Protein AF-A0A5F2HYI5-F1 (afdb_monomer)

Radius of gyration: 19.06 Å; Cα contacts (8 Å, |Δi|>4): 554; chains: 1; bounding box: 45×36×52 Å

Sequence (271 aa):
MADCLHRGFPERSHGYWIEALTRLSRRPAVADFPRYGFVLEKSGRIVGAVLTLYARHRSVDGDEIRCNLSSWSVDAEFRPYASRMIATVIMRKDVVYTNISPSPGTVKLNKAFGFRLFSGGQVAFFPVLNAMQRADRVLVARAELAEMAEFTDNERYILLEHAALGCLSLICVCDGLALPLVLKPRRILHGLIPCCQVVYCRSHADLARCAGALGRFLLRRGQLLCLVDAMAPVPGLSGRYFPKKGIKYFKGPKSPSPGDLTFTEMVLFGS

Mean predicted aligned error: 3.58 Å

Structure (mmCIF, N/CA/C/O backbone):
data_AF-A0A5F2HYI5-F1
#
_entry.id   AF-A0A5F2HYI5-F1
#
loop_
_atom_site.group_PDB
_atom_site.id
_atom_site.type_symbol
_atom_site.label_atom_id
_atom_site.label_alt_id
_atom_site.label_comp_id
_atom_site.label_asym_id
_atom_site.label_entity_id
_atom_site.label_seq_id
_atom_site.pdbx_PDB_ins_code
_atom_site.Cartn_x
_atom_site.Cartn_y
_atom_site.Cartn_z
_atom_site.occupancy
_atom_site.B_iso_or_equiv
_atom_site.auth_seq_id
_atom_site.auth_comp_id
_atom_site.auth_asym_id
_atom_site.auth_atom_id
_atom_site.pdbx_PDB_model_num
ATOM 1 N N . MET A 1 1 ? -21.071 -4.016 12.208 1.00 93.62 1 MET A N 1
ATOM 2 C CA . MET A 1 1 ? -19.815 -3.282 11.899 1.00 93.62 1 MET A CA 1
ATOM 3 C C . MET A 1 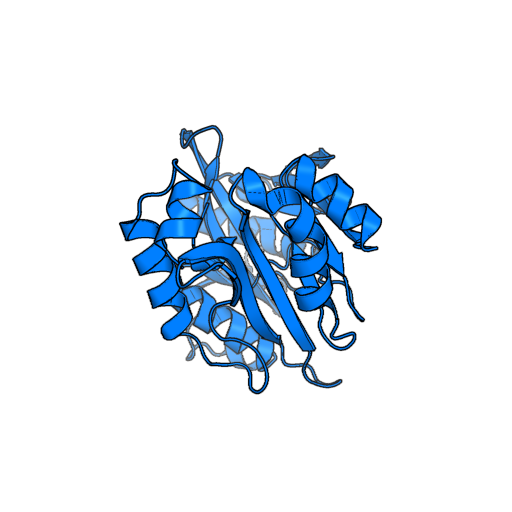1 ? -20.020 -2.313 10.740 1.00 93.62 1 MET A C 1
ATOM 5 O O . MET A 1 1 ? -19.726 -1.139 10.927 1.00 93.62 1 MET A O 1
ATOM 9 N N . ALA A 1 2 ? -20.560 -2.767 9.600 1.00 96.00 2 ALA A N 1
ATOM 10 C CA . ALA A 1 2 ? -20.848 -1.919 8.437 1.00 96.00 2 ALA A CA 1
ATOM 11 C C . ALA A 1 2 ? -21.641 -0.644 8.782 1.00 96.00 2 ALA A C 1
ATOM 13 O O . ALA A 1 2 ? -21.231 0.437 8.377 1.00 96.00 2 ALA A O 1
ATOM 14 N N . ASP A 1 3 ? -22.678 -0.736 9.623 1.00 95.94 3 ASP A N 1
ATOM 15 C CA . ASP A 1 3 ? -23.452 0.444 10.049 1.00 95.94 3 ASP A CA 1
ATOM 16 C C . ASP A 1 3 ? -22.610 1.505 10.764 1.00 95.94 3 ASP A C 1
ATOM 18 O O . ASP A 1 3 ? -22.781 2.699 10.538 1.00 95.94 3 ASP A O 1
ATOM 22 N N . CYS A 1 4 ? -21.689 1.087 11.637 1.00 96.75 4 CYS A N 1
ATOM 23 C CA . CYS A 1 4 ? -20.814 2.011 12.362 1.00 96.75 4 CYS A CA 1
ATOM 24 C C . CYS A 1 4 ? -19.818 2.691 11.415 1.00 96.75 4 CYS A C 1
ATOM 26 O O . CYS A 1 4 ? -19.604 3.899 11.506 1.00 96.75 4 CYS A O 1
ATOM 28 N N . LEU A 1 5 ? -19.266 1.937 10.463 1.00 96.75 5 LEU A N 1
ATOM 29 C CA . LEU A 1 5 ? -18.385 2.488 9.435 1.00 96.75 5 LEU A CA 1
ATOM 30 C C . LEU A 1 5 ? -19.138 3.453 8.513 1.00 96.75 5 LEU A C 1
ATOM 32 O O . LEU A 1 5 ? -18.632 4.534 8.242 1.00 96.75 5 LEU A O 1
ATOM 36 N N . HIS A 1 6 ? -20.368 3.129 8.112 1.00 96.88 6 HIS A N 1
ATOM 37 C CA . HIS A 1 6 ? -21.200 4.017 7.301 1.00 96.88 6 HIS A CA 1
ATOM 38 C C . HIS A 1 6 ? -21.503 5.343 8.012 1.00 96.88 6 HIS A C 1
ATOM 40 O O . HIS A 1 6 ? -21.358 6.401 7.407 1.00 96.88 6 HIS A O 1
ATOM 46 N N . ARG A 1 7 ? -21.829 5.315 9.315 1.00 95.81 7 ARG A N 1
ATOM 47 C CA . ARG A 1 7 ? -21.982 6.548 10.115 1.00 95.81 7 ARG A CA 1
ATOM 48 C C . ARG A 1 7 ? -20.691 7.369 10.191 1.00 95.81 7 ARG A C 1
ATOM 50 O O . ARG A 1 7 ? -20.745 8.593 10.214 1.00 95.81 7 ARG A O 1
ATOM 57 N N . GLY A 1 8 ? -19.544 6.694 10.267 1.00 94.19 8 GLY A N 1
ATOM 58 C CA . GLY A 1 8 ? -18.223 7.319 10.353 1.00 94.19 8 GLY A CA 1
ATOM 59 C C . GLY A 1 8 ? -17.699 7.931 9.061 1.00 94.19 8 GLY A C 1
ATOM 60 O O . GLY A 1 8 ? -16.926 8.884 9.104 1.00 94.19 8 GLY A O 1
ATOM 61 N N . PHE A 1 9 ? -18.112 7.359 7.936 1.00 94.00 9 PHE A N 1
ATOM 62 C CA . PHE A 1 9 ? -17.653 7.676 6.589 1.00 94.00 9 PHE A CA 1
ATOM 63 C C . PHE A 1 9 ? -18.883 7.806 5.679 1.00 94.00 9 PHE A C 1
ATOM 65 O O . PHE A 1 9 ? -19.150 6.908 4.870 1.00 94.00 9 PHE A O 1
ATOM 72 N N . PRO A 1 10 ? -19.687 8.873 5.846 1.00 93.12 10 PRO A N 1
ATOM 73 C CA . PRO A 1 10 ? -20.970 9.026 5.160 1.00 93.12 10 PRO A CA 1
ATOM 74 C C . PRO A 1 10 ? -20.836 9.115 3.633 1.00 93.12 10 PRO A C 1
ATOM 76 O O . PRO A 1 10 ? -21.787 8.825 2.913 1.00 93.12 10 PRO A O 1
ATOM 79 N N . GLU A 1 11 ? -19.654 9.461 3.119 1.00 92.50 11 GLU A N 1
ATOM 80 C CA . GLU A 1 11 ? -19.331 9.442 1.692 1.00 92.50 11 GLU A CA 1
ATOM 81 C C . GLU A 1 11 ? -19.255 8.024 1.097 1.00 92.50 11 GLU A C 1
ATOM 83 O O . GLU A 1 11 ? -19.253 7.856 -0.123 1.00 92.50 11 GLU A O 1
ATOM 88 N N . ARG A 1 12 ? -19.188 6.990 1.944 1.00 93.75 12 ARG A N 1
ATOM 89 C CA . ARG A 1 12 ? -19.200 5.580 1.549 1.00 93.75 12 ARG A CA 1
ATOM 90 C C . ARG A 1 12 ? -20.533 4.958 1.934 1.00 93.75 12 ARG A C 1
ATOM 92 O O . ARG A 1 12 ? -20.918 4.964 3.102 1.00 93.75 12 ARG A O 1
ATOM 99 N N . SER A 1 13 ? -21.226 4.377 0.960 1.00 95.31 13 SER A N 1
ATOM 100 C CA . SER A 1 13 ? -22.521 3.735 1.196 1.00 95.31 13 SER A CA 1
ATOM 101 C C . SER A 1 13 ? -22.407 2.523 2.126 1.00 95.31 13 SER A C 1
ATOM 103 O O . SER A 1 13 ? -21.357 1.889 2.238 1.00 95.31 13 SER A O 1
ATOM 105 N N . HIS A 1 14 ? -23.515 2.133 2.755 1.00 96.00 14 HIS A N 1
ATOM 106 C CA . HIS A 1 14 ? -23.573 0.877 3.506 1.00 96.00 14 HIS A CA 1
ATOM 107 C C . HIS A 1 14 ? -23.158 -0.333 2.639 1.00 96.00 14 HIS A C 1
ATOM 109 O O . HIS A 1 14 ? -22.365 -1.168 3.072 1.00 96.00 14 HIS A O 1
ATOM 115 N N . GLY A 1 15 ? -23.615 -0.387 1.380 1.00 97.06 15 GLY A N 1
ATOM 116 C CA . GLY A 1 15 ? -23.246 -1.444 0.430 1.00 97.06 15 GLY A CA 1
ATOM 117 C C . GLY A 1 15 ? -21.741 -1.518 0.145 1.00 97.06 15 GLY A C 1
ATOM 118 O O . GLY A 1 15 ? -21.192 -2.613 0.052 1.00 97.06 15 GLY A O 1
ATOM 119 N N . TYR A 1 16 ? -21.050 -0.373 0.099 1.00 96.06 16 TYR A N 1
ATOM 120 C CA . TYR A 1 16 ? -19.589 -0.339 -0.007 1.00 96.06 16 TYR A CA 1
ATOM 121 C C . TYR A 1 16 ? -18.915 -1.055 1.172 1.00 96.06 16 TYR A C 1
ATOM 123 O O . TYR A 1 16 ? -17.981 -1.827 0.968 1.00 96.06 16 TYR A O 1
ATOM 131 N N . TRP A 1 17 ? -19.402 -0.852 2.400 1.00 96.56 17 TRP A N 1
ATOM 132 C CA . TRP A 1 17 ? -18.840 -1.504 3.587 1.00 96.56 17 TRP A CA 1
ATOM 133 C C . TRP A 1 17 ? -19.121 -3.006 3.632 1.00 96.56 17 TRP A C 1
ATOM 135 O O . TRP A 1 17 ? -18.251 -3.772 4.044 1.00 96.56 17 TRP A O 1
ATOM 145 N N . ILE A 1 18 ? -20.296 -3.441 3.174 1.00 97.12 18 ILE A N 1
ATOM 146 C CA . ILE A 1 18 ? -20.607 -4.870 3.023 1.00 97.12 18 ILE A CA 1
ATOM 147 C C . ILE A 1 18 ? -19.668 -5.526 2.006 1.00 97.12 18 ILE A C 1
ATOM 149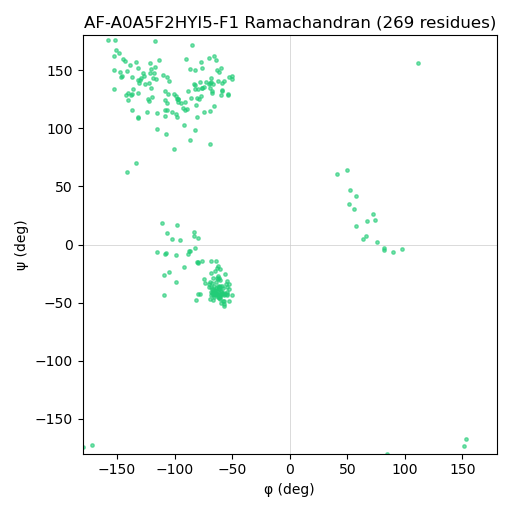 O O . ILE A 1 18 ? -19.102 -6.583 2.289 1.00 97.12 18 ILE A O 1
ATOM 153 N N . GLU A 1 19 ? -19.436 -4.886 0.861 1.00 95.19 19 GLU A N 1
ATOM 154 C CA . GLU A 1 19 ? -18.489 -5.374 -0.145 1.00 95.19 19 GLU A CA 1
ATOM 155 C C . GLU A 1 19 ? -17.051 -5.398 0.398 1.00 95.19 19 GLU A C 1
ATOM 157 O O . GLU A 1 19 ? -16.342 -6.391 0.236 1.00 95.19 19 GLU A O 1
ATOM 162 N N . ALA A 1 20 ? -16.625 -4.357 1.121 1.00 94.81 20 ALA A N 1
ATOM 163 C CA . ALA A 1 20 ? -15.311 -4.310 1.761 1.00 94.81 20 ALA A CA 1
ATOM 164 C C . ALA A 1 20 ? -15.109 -5.482 2.739 1.00 94.81 20 ALA A C 1
ATOM 166 O O . ALA A 1 20 ? -14.109 -6.195 2.651 1.00 94.81 20 ALA A O 1
ATOM 167 N N . LEU A 1 21 ? -16.078 -5.739 3.625 1.00 95.88 21 LEU A N 1
ATOM 168 C CA . LEU A 1 21 ? -16.040 -6.872 4.556 1.00 95.88 21 LEU A CA 1
ATOM 169 C C . LEU A 1 21 ? -16.082 -8.222 3.821 1.00 95.88 21 LEU A C 1
ATOM 171 O O . LEU A 1 21 ? -15.372 -9.150 4.204 1.00 95.88 21 LEU A O 1
ATOM 175 N N . THR A 1 22 ? -16.843 -8.323 2.731 1.00 94.88 22 THR A N 1
ATOM 176 C CA . THR A 1 22 ? -16.900 -9.527 1.885 1.00 94.88 22 THR A CA 1
ATOM 177 C C . THR A 1 22 ? -15.557 -9.805 1.210 1.00 94.88 22 THR A C 1
ATOM 179 O O . THR A 1 22 ? -15.109 -10.948 1.151 1.00 94.88 22 THR A O 1
ATOM 182 N N . ARG A 1 23 ? -14.841 -8.774 0.753 1.00 92.44 23 ARG A N 1
ATOM 183 C CA . ARG A 1 23 ? -13.472 -8.941 0.240 1.00 92.44 23 ARG A CA 1
ATOM 184 C C . ARG A 1 23 ? -12.524 -9.445 1.321 1.00 92.44 23 ARG A C 1
ATOM 186 O O . ARG A 1 23 ? -11.709 -10.317 1.041 1.00 92.44 23 ARG A O 1
ATOM 193 N N . LEU A 1 24 ? -12.645 -8.954 2.556 1.00 93.38 24 LEU A N 1
ATOM 194 C CA . LEU A 1 24 ? -11.838 -9.454 3.677 1.00 93.38 24 LEU A CA 1
ATOM 195 C C . LEU A 1 24 ? -12.147 -10.906 4.039 1.00 93.38 24 LEU A C 1
ATOM 197 O O . LEU A 1 24 ? -11.234 -11.652 4.398 1.00 93.38 24 LEU A O 1
ATOM 201 N N . SER A 1 25 ? -13.405 -11.336 3.933 1.00 94.00 25 SER A N 1
ATOM 202 C CA . SER A 1 25 ? -13.778 -12.719 4.246 1.00 94.00 25 SER A CA 1
ATOM 203 C C . SER A 1 25 ? -13.170 -13.730 3.271 1.00 94.00 25 SER A C 1
ATOM 205 O O . SER A 1 25 ? -12.859 -14.849 3.672 1.00 94.00 25 SER A O 1
ATOM 207 N N . ARG A 1 26 ? -12.918 -13.314 2.025 1.00 92.25 26 ARG A N 1
ATOM 208 C CA . ARG A 1 26 ? -12.297 -14.139 0.977 1.00 92.25 26 ARG A CA 1
ATOM 209 C C . ARG A 1 26 ? -10.775 -14.236 1.078 1.00 92.25 26 ARG A C 1
ATOM 211 O O . ARG A 1 26 ? -10.186 -15.100 0.439 1.00 92.25 26 ARG A O 1
ATOM 218 N N . ARG A 1 27 ? -10.125 -13.372 1.861 1.00 91.06 27 ARG A N 1
ATOM 219 C CA . ARG A 1 27 ? -8.666 -13.410 2.031 1.00 91.06 27 ARG A CA 1
ATOM 220 C C . ARG A 1 27 ? -8.241 -14.552 2.963 1.00 91.06 27 ARG A C 1
ATOM 222 O O . ARG A 1 27 ? -8.990 -14.889 3.892 1.00 91.06 27 ARG A O 1
ATOM 229 N N . PRO A 1 28 ? -7.022 -15.097 2.785 1.00 90.00 28 PRO A N 1
ATOM 230 C CA . PRO A 1 28 ? -6.434 -16.016 3.750 1.00 90.00 28 PRO A CA 1
ATOM 231 C C . PRO A 1 28 ? -6.421 -15.394 5.149 1.00 90.00 28 PRO A C 1
ATOM 233 O O . PRO A 1 28 ? -5.967 -14.262 5.327 1.00 90.00 28 PRO A O 1
ATOM 236 N N . ALA A 1 29 ? -6.930 -16.124 6.144 1.00 92.19 29 ALA A N 1
ATOM 237 C CA . ALA A 1 29 ? -6.788 -15.698 7.531 1.00 92.19 29 ALA A CA 1
ATOM 238 C C . ALA A 1 29 ? -5.321 -15.795 7.951 1.00 92.19 29 ALA A C 1
ATOM 240 O O . ALA A 1 29 ? -4.631 -16.769 7.641 1.00 92.19 29 ALA A O 1
ATOM 241 N N . VAL A 1 30 ? -4.863 -14.806 8.711 1.00 94.75 30 VAL A N 1
ATOM 242 C CA . VAL A 1 30 ? -3.621 -14.927 9.468 1.00 94.75 30 VAL A CA 1
ATOM 243 C C . VAL A 1 30 ? -4.006 -15.473 10.838 1.00 94.75 30 VAL A C 1
ATOM 245 O O . VAL A 1 30 ? -4.772 -14.830 11.552 1.00 94.75 30 VAL A O 1
ATOM 248 N N . ALA A 1 31 ? -3.539 -16.683 11.160 1.00 90.69 31 ALA A N 1
ATOM 249 C CA . ALA A 1 31 ? -3.812 -17.331 12.444 1.00 90.69 31 ALA A CA 1
ATOM 250 C C . ALA A 1 31 ? -3.509 -16.387 13.621 1.00 90.69 31 ALA A C 1
ATOM 252 O O . ALA A 1 31 ? -2.591 -15.574 13.535 1.00 90.69 31 ALA A O 1
ATOM 253 N N . ASP A 1 32 ? -4.307 -16.492 14.685 1.00 91.62 32 ASP A N 1
ATOM 254 C CA . ASP A 1 32 ? -4.220 -15.682 15.911 1.00 91.62 32 ASP A CA 1
ATOM 255 C C . ASP A 1 32 ? -4.539 -14.184 15.760 1.00 91.62 32 ASP A C 1
ATOM 257 O O . ASP A 1 32 ? -4.405 -13.424 16.722 1.00 91.62 32 ASP A O 1
ATOM 261 N N . PHE A 1 33 ? -5.004 -13.747 14.584 1.00 95.19 33 PHE A N 1
ATOM 262 C CA . PHE A 1 33 ? -5.410 -12.364 14.337 1.00 95.19 33 PHE A CA 1
ATOM 263 C C . PHE A 1 33 ? -6.871 -12.249 13.888 1.00 95.19 33 PHE A C 1
ATOM 265 O O . PHE A 1 33 ? -7.396 -13.130 13.199 1.00 95.19 33 PHE A O 1
ATOM 272 N N . PRO A 1 34 ? -7.559 -11.148 14.250 1.00 94.56 34 PRO A N 1
ATOM 273 C CA . PRO A 1 34 ? -8.940 -10.943 13.850 1.00 94.56 34 PRO A CA 1
ATOM 274 C C . PRO A 1 34 ? -9.046 -10.749 12.339 1.00 94.56 34 PRO A C 1
ATOM 276 O O . PRO A 1 34 ? -8.280 -10.014 11.718 1.00 94.56 34 PRO A O 1
ATOM 279 N N . ARG A 1 35 ? -10.065 -11.378 11.752 1.00 94.06 35 ARG A N 1
ATOM 280 C CA . ARG A 1 35 ? -10.314 -11.332 10.306 1.00 94.06 35 ARG A CA 1
ATOM 281 C C . ARG A 1 35 ? -10.735 -9.950 9.803 1.00 94.06 35 ARG A C 1
ATOM 283 O O . ARG A 1 35 ? -10.361 -9.567 8.700 1.00 94.06 35 ARG A O 1
ATOM 290 N N . TYR A 1 36 ? -11.552 -9.239 10.577 1.00 95.62 36 TYR A N 1
ATOM 291 C CA . TYR A 1 36 ? -12.154 -7.974 10.142 1.00 95.62 36 TYR A CA 1
ATOM 292 C C . TYR A 1 36 ? -11.567 -6.764 10.858 1.00 95.62 36 TYR A C 1
ATOM 294 O O . TYR A 1 36 ? -11.324 -5.737 10.229 1.00 95.62 36 TYR A O 1
ATOM 302 N N . GLY A 1 37 ? -11.373 -6.859 12.171 1.00 95.94 37 GLY A N 1
ATOM 303 C CA . GLY A 1 37 ? -11.117 -5.683 12.983 1.00 95.94 37 GLY A CA 1
ATOM 304 C C . GLY A 1 37 ? -11.551 -5.834 14.425 1.00 95.94 37 GLY A C 1
ATOM 305 O O . GLY A 1 37 ? -11.914 -6.919 14.881 1.00 95.94 37 GLY A O 1
ATOM 306 N N . PHE A 1 38 ? -11.562 -4.696 15.108 1.00 96.94 38 PHE A N 1
ATOM 307 C CA . PHE A 1 38 ? -12.024 -4.554 16.482 1.00 96.94 38 PHE A CA 1
ATOM 308 C C . PHE A 1 38 ? -13.237 -3.628 16.521 1.00 96.94 38 PHE A C 1
ATOM 310 O O . PHE A 1 38 ? -13.394 -2.743 15.673 1.00 96.94 38 PHE A O 1
ATOM 317 N N . VAL A 1 39 ? -14.088 -3.817 17.527 1.00 97.38 39 VAL A N 1
ATOM 318 C CA . VAL A 1 39 ? -15.270 -2.984 17.762 1.00 97.38 39 VAL A CA 1
ATOM 319 C C . VAL A 1 39 ? -15.293 -2.466 19.193 1.00 97.38 39 VAL A C 1
ATOM 321 O O . VAL A 1 39 ? -14.836 -3.139 20.114 1.00 97.38 39 VAL A O 1
ATOM 324 N N . LEU A 1 40 ? -15.846 -1.269 19.364 1.00 97.12 40 LEU A N 1
ATOM 325 C CA . LEU A 1 40 ? -16.364 -0.785 20.637 1.00 97.12 40 LEU A CA 1
ATOM 326 C C . LEU A 1 40 ? -17.870 -1.027 20.635 1.00 97.12 40 LEU A C 1
ATOM 328 O O . LEU A 1 40 ? -18.572 -0.590 19.718 1.00 97.12 40 LEU A O 1
ATOM 332 N N . GLU A 1 41 ? -18.352 -1.727 21.653 1.00 96.81 41 GLU A N 1
ATOM 333 C CA . GLU A 1 41 ? -19.748 -2.124 21.794 1.00 96.81 41 GLU A CA 1
ATOM 334 C C . GLU A 1 41 ? -20.314 -1.576 23.108 1.00 96.81 41 GLU A C 1
ATOM 336 O O . GLU A 1 41 ? -19.628 -1.534 24.132 1.00 96.81 41 GLU A O 1
ATOM 341 N N . LYS A 1 42 ? -21.552 -1.084 23.041 1.00 96.69 42 LYS A N 1
ATOM 342 C CA . LYS A 1 42 ? -22.317 -0.600 24.185 1.00 96.69 42 LYS A CA 1
ATOM 343 C C . LYS A 1 42 ? -23.753 -1.105 24.073 1.00 96.69 42 LYS A C 1
ATOM 345 O O . LYS A 1 42 ? -24.482 -0.693 23.172 1.00 96.69 42 LYS A O 1
ATOM 350 N N . SER A 1 43 ? -24.163 -1.944 25.023 1.00 94.94 43 SER A N 1
ATOM 351 C CA . SER A 1 43 ? -25.533 -2.462 25.152 1.00 94.94 43 SER A CA 1
ATOM 352 C C . SER A 1 43 ? -26.077 -3.104 23.863 1.00 94.94 43 SER A C 1
ATOM 354 O O . SER A 1 43 ? -27.180 -2.799 23.420 1.00 94.94 43 SER A O 1
ATOM 356 N N . GLY A 1 44 ? -25.281 -3.959 23.222 1.00 94.62 44 GLY A N 1
ATOM 357 C CA . GLY A 1 44 ? -25.597 -4.652 21.971 1.00 94.62 44 GLY A CA 1
ATOM 358 C C . GLY A 1 44 ? -25.362 -3.827 20.702 1.00 94.62 44 GLY A C 1
ATOM 359 O O . GLY A 1 44 ? -25.486 -4.354 19.596 1.00 94.62 44 GLY A O 1
ATOM 360 N N . ARG A 1 45 ? -24.996 -2.543 20.815 1.00 95.81 45 ARG A N 1
ATOM 361 C CA . ARG A 1 45 ? -24.762 -1.653 19.671 1.00 95.81 45 ARG A CA 1
ATOM 362 C C . ARG A 1 45 ? -23.273 -1.403 19.455 1.00 95.81 45 ARG A C 1
ATOM 364 O O . ARG A 1 45 ? -22.565 -0.953 20.350 1.00 95.81 45 ARG A O 1
ATOM 371 N N . ILE A 1 46 ? -22.809 -1.592 18.220 1.00 97.81 46 ILE A N 1
ATOM 372 C CA . ILE A 1 46 ? -21.455 -1.189 17.812 1.00 97.81 46 ILE A CA 1
ATOM 373 C C . ILE A 1 46 ? -21.413 0.338 17.662 1.00 97.81 46 ILE A C 1
ATOM 375 O O . ILE A 1 46 ? -22.056 0.902 16.768 1.00 97.81 46 ILE A O 1
ATOM 379 N N . VAL A 1 47 ? -20.634 0.984 18.531 1.00 97.81 47 VAL A N 1
ATOM 380 C CA . VAL A 1 47 ? -20.433 2.442 18.613 1.00 97.81 47 VAL A CA 1
ATOM 381 C C . VAL A 1 47 ? -19.045 2.880 18.143 1.00 97.81 47 VAL A C 1
ATOM 383 O O . VAL A 1 47 ? -18.790 4.067 17.975 1.00 97.81 47 VAL A O 1
ATOM 386 N N . GLY A 1 48 ? -18.141 1.936 17.892 1.00 97.88 48 GLY A N 1
ATOM 387 C CA . GLY A 1 48 ? -16.866 2.197 17.235 1.00 97.88 48 GLY A CA 1
ATOM 388 C C . GLY A 1 48 ? -16.360 0.972 16.489 1.00 97.88 48 GLY A C 1
ATOM 389 O O . GLY A 1 48 ? -16.639 -0.162 16.875 1.00 97.88 48 GLY A O 1
ATOM 390 N N . ALA A 1 49 ? -15.615 1.192 15.415 1.00 97.88 49 ALA A N 1
ATOM 391 C CA . ALA A 1 49 ? -15.029 0.150 14.590 1.00 97.88 49 ALA A CA 1
ATOM 392 C C . ALA A 1 49 ? -13.672 0.602 14.040 1.00 97.88 49 ALA A C 1
ATOM 394 O O . ALA A 1 49 ? -13.470 1.770 13.709 1.00 97.88 49 ALA A O 1
ATOM 395 N N . VAL A 1 50 ? -12.748 -0.345 13.924 1.00 97.12 50 VAL A N 1
ATOM 396 C CA . VAL A 1 50 ? -11.496 -0.198 13.179 1.00 97.12 50 VAL A CA 1
ATOM 397 C C . VAL A 1 50 ? -11.276 -1.481 12.407 1.00 97.12 50 VAL A C 1
ATOM 399 O O . VAL A 1 50 ? -11.351 -2.568 12.983 1.00 97.12 50 VAL A O 1
ATOM 402 N N . LEU A 1 51 ? -11.033 -1.357 11.107 1.00 97.81 51 LEU A N 1
ATOM 403 C CA . LEU A 1 51 ? -10.676 -2.493 10.275 1.00 97.81 51 LEU A CA 1
ATOM 404 C C . LEU A 1 51 ? -9.178 -2.770 10.410 1.00 97.81 51 LEU A C 1
ATOM 406 O O . LEU A 1 51 ? -8.356 -1.854 10.429 1.00 97.81 51 LEU A O 1
ATOM 410 N N . THR A 1 52 ? -8.819 -4.046 10.500 1.00 97.44 52 THR A N 1
ATOM 411 C CA . THR A 1 52 ? -7.424 -4.485 10.612 1.00 97.44 52 THR A CA 1
ATOM 412 C C . THR A 1 52 ? -7.111 -5.455 9.492 1.00 97.44 52 THR A C 1
ATOM 414 O O . THR A 1 52 ? -7.665 -6.552 9.426 1.00 97.44 52 THR A O 1
ATOM 417 N N . LEU A 1 53 ? -6.223 -5.040 8.598 1.00 97.69 53 LEU A N 1
ATOM 418 C CA . LEU A 1 53 ? -5.892 -5.765 7.383 1.00 97.69 53 LEU A CA 1
ATOM 419 C C . LEU A 1 53 ? -4.587 -6.525 7.586 1.00 97.69 53 LEU A C 1
ATOM 421 O O . LEU A 1 53 ? -3.519 -6.046 7.206 1.00 97.69 53 LEU A O 1
ATOM 425 N N . TYR A 1 54 ? -4.684 -7.697 8.210 1.00 97.56 54 TYR A N 1
ATOM 426 C CA . TYR A 1 54 ? -3.528 -8.561 8.420 1.00 97.56 54 TYR A CA 1
ATOM 427 C C . TYR A 1 54 ? -3.081 -9.224 7.111 1.00 97.56 54 TYR A C 1
ATOM 429 O O . TYR A 1 54 ? -3.890 -9.645 6.277 1.00 97.56 54 TYR A O 1
ATOM 437 N N . ALA A 1 55 ? -1.770 -9.302 6.922 1.00 96.44 55 ALA A N 1
ATOM 438 C CA . ALA A 1 55 ? -1.128 -10.000 5.824 1.00 96.44 55 ALA A CA 1
ATOM 439 C C . ALA A 1 55 ? 0.197 -10.596 6.299 1.00 96.44 55 ALA A C 1
ATOM 441 O O . ALA A 1 55 ? 0.913 -9.998 7.103 1.00 96.44 55 ALA A O 1
ATOM 442 N N . ARG A 1 56 ? 0.516 -11.777 5.777 1.00 95.44 56 ARG A N 1
ATOM 443 C CA . ARG A 1 56 ? 1.794 -12.445 5.999 1.00 95.44 56 ARG A CA 1
ATOM 444 C C . ARG A 1 56 ? 2.710 -12.161 4.818 1.00 95.44 56 ARG A C 1
ATOM 446 O O . ARG A 1 56 ? 2.334 -12.431 3.680 1.00 95.44 56 ARG A O 1
ATOM 453 N N . HIS A 1 57 ? 3.890 -11.640 5.113 1.00 94.06 57 HIS A N 1
ATOM 454 C CA . HIS A 1 57 ? 4.976 -11.442 4.169 1.00 94.06 57 HIS A CA 1
ATOM 455 C C . HIS A 1 57 ? 6.048 -12.479 4.457 1.00 94.06 57 HIS A C 1
ATOM 457 O O . HIS A 1 57 ? 6.631 -12.479 5.539 1.00 94.06 57 HIS A O 1
ATOM 463 N N . ARG A 1 58 ? 6.295 -13.371 3.502 1.00 91.00 58 ARG A N 1
ATOM 464 C CA . ARG A 1 58 ? 7.312 -14.411 3.662 1.00 91.00 58 ARG A CA 1
ATOM 465 C C . ARG A 1 58 ? 8.700 -13.820 3.431 1.00 91.00 58 ARG A C 1
ATOM 467 O O . ARG A 1 58 ? 8.887 -13.002 2.530 1.00 91.00 58 ARG A O 1
ATOM 474 N N . SER A 1 59 ? 9.668 -14.234 4.233 1.00 84.56 59 SER A N 1
ATOM 475 C CA . SER A 1 59 ? 11.077 -13.870 4.075 1.00 84.56 59 SER A CA 1
ATOM 476 C C . SER A 1 59 ? 11.957 -15.047 4.479 1.00 84.56 59 SER A C 1
ATOM 478 O O . SER A 1 59 ? 11.520 -15.920 5.225 1.00 84.56 59 SER A O 1
ATOM 480 N N . VAL A 1 60 ? 13.207 -15.047 4.013 1.00 79.94 60 VAL A N 1
ATOM 481 C CA . VAL A 1 60 ? 14.212 -16.049 4.403 1.00 79.94 60 VAL A CA 1
ATOM 482 C C . VAL A 1 60 ? 14.503 -15.974 5.909 1.00 79.94 60 VAL A C 1
ATOM 484 O O . VAL A 1 60 ? 14.639 -17.003 6.558 1.00 79.94 60 VAL A O 1
ATOM 487 N N . ASP A 1 61 ? 14.493 -14.765 6.480 1.00 79.50 61 ASP A N 1
ATOM 488 C CA . ASP A 1 61 ? 14.735 -14.512 7.912 1.00 79.50 61 ASP A CA 1
ATOM 489 C C . ASP A 1 61 ? 13.511 -14.777 8.816 1.00 79.50 61 ASP A C 1
ATOM 491 O O . ASP A 1 61 ? 13.533 -14.464 10.007 1.00 79.50 61 ASP A O 1
ATOM 495 N N . GLY A 1 62 ? 12.425 -15.312 8.251 1.00 84.50 62 GLY A N 1
ATOM 496 C CA . GLY A 1 62 ? 11.159 -15.556 8.938 1.00 84.50 62 GLY A CA 1
ATOM 497 C C . GLY A 1 62 ? 10.017 -14.665 8.454 1.00 84.50 62 GLY A C 1
ATOM 498 O O . GLY A 1 62 ? 10.211 -13.581 7.901 1.00 84.50 62 GLY A O 1
ATOM 499 N N . ASP A 1 63 ? 8.795 -15.149 8.660 1.00 90.62 63 ASP A N 1
ATOM 500 C CA . ASP A 1 63 ? 7.585 -14.450 8.240 1.00 90.62 63 ASP A CA 1
ATOM 501 C C . ASP A 1 63 ? 7.373 -13.155 9.030 1.00 90.62 63 ASP A C 1
ATOM 503 O O . ASP A 1 63 ? 7.372 -13.131 10.261 1.00 90.62 63 ASP A O 1
ATOM 507 N N . GLU A 1 64 ? 7.095 -12.076 8.309 1.00 93.94 64 GLU A N 1
ATOM 508 C CA . GLU A 1 64 ? 6.678 -10.803 8.877 1.00 93.94 64 GLU A CA 1
ATOM 509 C C . GLU A 1 64 ? 5.156 -10.670 8.780 1.00 93.94 64 GLU A C 1
ATOM 511 O O . GLU A 1 64 ? 4.564 -10.798 7.704 1.00 93.94 64 GLU A O 1
ATOM 516 N N . ILE A 1 65 ? 4.503 -10.362 9.900 1.00 96.50 65 ILE A N 1
ATOM 517 C CA . ILE A 1 65 ? 3.083 -10.014 9.898 1.00 96.50 65 ILE A CA 1
ATOM 518 C C . ILE A 1 65 ? 2.936 -8.499 9.817 1.00 96.50 65 ILE A C 1
ATOM 520 O O . ILE A 1 65 ? 3.389 -7.759 10.695 1.00 96.50 65 ILE A O 1
ATOM 524 N N . ARG A 1 66 ? 2.241 -8.037 8.776 1.00 97.25 66 ARG A N 1
ATOM 525 C CA . ARG A 1 66 ? 1.834 -6.640 8.624 1.00 97.25 66 ARG A CA 1
ATOM 526 C C . ARG A 1 66 ? 0.346 -6.483 8.881 1.00 97.25 66 ARG A C 1
ATOM 528 O O . ARG A 1 66 ? -0.446 -7.341 8.506 1.00 97.25 66 ARG A O 1
ATOM 535 N N . CYS A 1 67 ? -0.033 -5.365 9.486 1.00 97.94 67 CYS A N 1
ATOM 536 C CA . CYS A 1 67 ? -1.420 -4.993 9.724 1.00 97.94 67 CYS A CA 1
ATOM 537 C C . CYS A 1 67 ? -1.662 -3.553 9.289 1.00 97.94 67 CYS A C 1
ATOM 539 O O . CYS A 1 67 ? -1.256 -2.612 9.973 1.00 97.94 67 CYS A O 1
ATOM 541 N N . ASN A 1 68 ? -2.391 -3.357 8.196 1.00 98.19 68 ASN A N 1
ATOM 542 C CA . ASN A 1 68 ? -2.854 -2.019 7.861 1.00 98.19 68 ASN A CA 1
ATOM 543 C C . ASN A 1 68 ? -4.117 -1.668 8.668 1.00 98.19 68 ASN A C 1
ATOM 545 O O . ASN A 1 68 ? -5.126 -2.371 8.624 1.00 98.19 68 ASN A O 1
ATOM 549 N N . LEU A 1 69 ? -4.007 -0.601 9.459 1.00 97.56 69 LEU A N 1
ATOM 550 C CA . LEU A 1 69 ? -5.069 -0.020 10.270 1.00 97.56 69 LEU A CA 1
ATOM 551 C C . LEU A 1 69 ? -5.945 0.852 9.378 1.00 97.56 69 LEU A C 1
ATOM 553 O O . LEU A 1 69 ? -5.516 1.927 8.954 1.00 97.56 69 LEU A O 1
ATOM 557 N N . SER A 1 70 ? -7.161 0.381 9.131 1.00 95.94 70 SER A N 1
ATOM 558 C CA . SER A 1 70 ? -8.073 0.959 8.157 1.00 95.94 70 SER A CA 1
ATOM 559 C C . SER A 1 70 ? -9.391 1.397 8.777 1.00 95.94 70 SER A C 1
ATOM 561 O O . SER A 1 70 ? -9.811 0.880 9.811 1.00 95.94 70 SER A O 1
ATOM 563 N N . SER A 1 71 ? -10.053 2.348 8.115 1.00 94.25 71 SER A N 1
ATOM 564 C CA . SER A 1 71 ? -11.447 2.745 8.366 1.00 94.25 71 SER A CA 1
ATOM 565 C C . SER A 1 71 ? -11.808 2.818 9.852 1.00 94.25 71 SER A C 1
ATOM 567 O O . SER A 1 71 ? -12.667 2.092 10.346 1.00 94.25 71 SER A O 1
ATOM 569 N N . TRP A 1 72 ? -11.108 3.681 10.585 1.00 95.00 72 TRP A N 1
ATOM 570 C CA . TRP A 1 72 ? -11.330 3.863 12.013 1.00 95.00 72 TRP A CA 1
ATOM 571 C C . TRP A 1 72 ? -12.381 4.941 12.277 1.00 95.00 72 TRP A C 1
ATOM 573 O O . TRP A 1 72 ? -12.152 6.113 11.977 1.00 95.00 72 TRP A O 1
ATOM 583 N N . SER A 1 73 ? -13.506 4.553 12.876 1.00 94.81 73 SER A N 1
ATOM 584 C CA . SER A 1 73 ? -14.545 5.480 13.322 1.00 94.81 73 SER A CA 1
ATOM 585 C C . SER A 1 73 ? -15.068 5.119 14.706 1.00 94.81 73 SER A C 1
ATOM 587 O O . SER A 1 73 ? -15.191 3.948 15.059 1.00 94.81 73 SER A O 1
ATOM 589 N N . VAL A 1 74 ? -15.388 6.145 15.489 1.00 96.19 74 VAL A N 1
ATOM 590 C CA . VAL A 1 74 ? -16.042 6.033 16.791 1.00 96.19 74 VAL A CA 1
ATOM 591 C C . VAL A 1 74 ? -17.107 7.123 16.864 1.00 96.19 74 VAL A C 1
ATOM 593 O O . VAL A 1 74 ? -16.814 8.294 16.589 1.00 96.19 74 VAL A O 1
ATOM 596 N N . ASP A 1 75 ? -18.331 6.735 17.222 1.00 96.25 75 ASP A N 1
ATOM 597 C CA . ASP A 1 75 ? -19.466 7.636 17.417 1.00 96.25 75 ASP A CA 1
ATOM 598 C C . ASP A 1 75 ? -19.068 8.757 18.403 1.00 96.25 75 ASP A C 1
ATOM 600 O 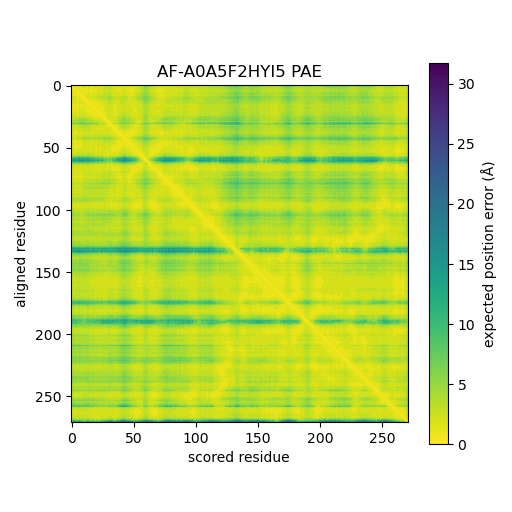O . ASP A 1 75 ? -18.291 8.540 19.337 1.00 96.25 75 ASP A O 1
ATOM 604 N N . ALA A 1 76 ? -19.567 9.979 18.180 1.00 94.06 76 ALA A N 1
ATOM 605 C CA . ALA A 1 76 ? -19.050 11.192 18.827 1.00 94.06 76 ALA A CA 1
ATOM 606 C C . ALA A 1 76 ? -19.011 11.116 20.364 1.00 94.06 76 ALA A C 1
ATOM 608 O O . ALA A 1 76 ? -18.014 11.515 20.967 1.00 94.06 76 ALA A O 1
ATOM 609 N N . GLU A 1 77 ? -20.056 10.549 20.964 1.00 95.62 77 GLU A N 1
ATOM 610 C CA . GLU A 1 77 ? -20.201 10.325 22.408 1.00 95.62 77 GLU A CA 1
ATOM 611 C C . GLU A 1 77 ? -19.098 9.421 22.990 1.00 95.62 77 GLU A C 1
ATOM 613 O O . GLU A 1 77 ? -18.662 9.605 24.123 1.00 95.62 77 GLU A O 1
ATOM 618 N N . PHE A 1 78 ? -18.571 8.487 22.194 1.00 95.88 78 PHE A N 1
ATOM 619 C CA . PHE A 1 78 ? -17.608 7.475 22.636 1.00 95.88 78 PHE A CA 1
ATOM 620 C C . PHE A 1 78 ? -16.164 7.788 22.224 1.00 95.88 78 PHE A C 1
ATOM 622 O O . PHE A 1 78 ? -15.257 6.998 22.494 1.00 95.88 78 PHE A O 1
ATOM 629 N N . ARG A 1 79 ? -15.904 8.951 21.612 1.00 91.00 79 ARG A N 1
ATOM 630 C CA . ARG A 1 79 ? -14.551 9.377 21.207 1.00 91.00 79 ARG A CA 1
ATOM 631 C C . ARG A 1 79 ? -13.498 9.333 22.323 1.00 91.00 79 ARG A C 1
ATOM 633 O O . ARG A 1 79 ? -12.364 8.981 21.992 1.00 91.00 79 ARG A O 1
ATOM 640 N N . PRO A 1 80 ? -13.807 9.599 23.611 1.00 92.25 80 PRO A N 1
ATOM 641 C CA . PRO A 1 80 ? -12.834 9.409 24.691 1.00 92.25 80 PRO A CA 1
ATOM 642 C C . PRO A 1 80 ? -12.254 7.985 24.774 1.00 92.25 80 PRO A C 1
ATOM 644 O O . PRO A 1 80 ? -11.126 7.809 25.227 1.00 92.25 80 PRO A O 1
ATOM 647 N N . TYR A 1 81 ? -12.973 6.968 24.283 1.00 94.12 81 TYR A N 1
ATOM 648 C CA . TYR A 1 81 ? -12.526 5.570 24.260 1.00 94.12 81 TYR A CA 1
ATOM 649 C C . TYR A 1 81 ? -11.733 5.191 23.002 1.00 94.12 81 TYR A C 1
ATOM 651 O O . TYR A 1 81 ? -11.155 4.103 22.943 1.00 94.12 81 TYR A O 1
ATOM 659 N N . ALA A 1 82 ? -11.665 6.070 21.999 1.00 91.88 82 ALA A N 1
ATOM 660 C CA . ALA A 1 82 ? -11.005 5.785 20.730 1.00 91.88 82 ALA A CA 1
ATOM 661 C C . ALA A 1 82 ? -9.504 5.485 20.929 1.00 91.88 82 ALA A C 1
ATOM 663 O O . ALA A 1 82 ? -8.983 4.498 20.408 1.00 91.88 82 ALA A O 1
ATOM 664 N N . SER A 1 83 ? -8.803 6.283 21.739 1.00 91.44 83 SER A N 1
ATOM 665 C CA . SER A 1 83 ? -7.381 6.062 22.042 1.00 91.44 83 SER A CA 1
ATOM 666 C C . SER A 1 83 ? -7.134 4.715 22.734 1.00 91.44 83 SER A C 1
ATOM 668 O O . SER A 1 83 ? -6.169 4.026 22.409 1.00 91.44 83 SER A O 1
ATOM 670 N N . ARG A 1 84 ? -8.027 4.297 23.638 1.00 92.62 84 ARG A N 1
ATOM 671 C CA . ARG A 1 84 ? -7.947 2.987 24.297 1.00 92.62 84 ARG A CA 1
ATOM 672 C C . ARG A 1 84 ? -8.140 1.848 23.298 1.00 92.62 84 ARG A C 1
ATOM 674 O O . ARG A 1 84 ? -7.378 0.890 23.331 1.00 92.62 84 ARG A O 1
ATOM 681 N N . MET A 1 85 ? -9.104 1.982 22.387 1.00 94.38 85 MET A N 1
ATOM 682 C CA . MET A 1 85 ? -9.338 1.006 21.323 1.00 94.38 85 MET A CA 1
ATOM 683 C C . MET A 1 85 ? -8.080 0.798 20.481 1.00 94.38 85 MET A C 1
ATOM 685 O O . MET A 1 85 ? -7.618 -0.332 20.351 1.00 94.38 85 MET A O 1
ATOM 689 N N . ILE A 1 86 ? -7.480 1.872 19.956 1.00 94.44 86 ILE A N 1
ATOM 690 C CA . ILE A 1 86 ? -6.296 1.731 19.102 1.00 94.44 86 ILE A CA 1
ATOM 691 C C . ILE A 1 86 ? -5.080 1.224 19.883 1.00 94.44 86 ILE A C 1
ATOM 693 O O . ILE A 1 86 ? -4.311 0.440 19.337 1.00 94.44 86 ILE A O 1
ATOM 697 N N . ALA A 1 87 ? -4.942 1.590 21.164 1.00 95.00 87 ALA A N 1
ATOM 698 C CA . ALA A 1 87 ? -3.902 1.051 22.036 1.00 95.00 87 ALA A CA 1
ATOM 699 C C . ALA A 1 87 ? -3.998 -0.478 22.149 1.00 95.00 87 ALA A C 1
ATOM 701 O O . ALA A 1 87 ? -2.972 -1.143 22.052 1.00 95.00 87 ALA A O 1
ATOM 702 N N . THR A 1 88 ? -5.213 -1.030 22.272 1.00 94.31 88 THR A N 1
ATOM 703 C CA . THR A 1 88 ? -5.466 -2.481 22.269 1.00 94.31 88 THR A CA 1
ATOM 704 C C . THR A 1 88 ? -5.104 -3.128 20.932 1.00 94.31 88 THR A C 1
ATOM 706 O O . THR A 1 88 ? -4.480 -4.187 20.918 1.00 94.31 88 THR A O 1
ATOM 709 N N . VAL A 1 89 ? -5.434 -2.490 19.805 1.00 95.38 89 VAL A N 1
ATOM 710 C CA . VAL A 1 89 ? -5.112 -3.034 18.474 1.00 95.38 89 VAL A CA 1
ATOM 711 C C . VAL A 1 89 ? -3.603 -3.179 18.267 1.00 95.38 89 VAL A C 1
ATOM 713 O O . VAL A 1 89 ? -3.160 -4.155 17.672 1.00 95.38 89 VAL A O 1
ATOM 716 N N . ILE A 1 90 ? -2.807 -2.232 18.770 1.00 96.69 90 ILE A N 1
ATOM 717 C CA . ILE A 1 90 ? -1.365 -2.151 18.484 1.00 96.69 90 ILE A CA 1
ATOM 718 C C . ILE A 1 90 ? -0.467 -2.769 19.569 1.00 96.69 90 ILE A C 1
ATOM 720 O O . ILE A 1 90 ? 0.728 -2.468 19.618 1.00 96.69 90 ILE A O 1
ATOM 724 N N . MET A 1 91 ? -1.013 -3.607 20.460 1.00 94.38 91 MET A N 1
ATOM 725 C CA . MET A 1 91 ? -0.261 -4.156 21.603 1.00 94.38 91 MET A CA 1
ATOM 726 C C . MET A 1 91 ? 0.817 -5.175 21.205 1.00 94.38 91 MET A C 1
ATOM 728 O O . MET A 1 91 ? 1.861 -5.247 21.855 1.00 94.38 91 MET A O 1
ATOM 732 N N . ARG A 1 92 ? 0.578 -5.969 20.153 1.00 95.62 92 ARG A N 1
ATOM 733 C CA . ARG A 1 92 ? 1.512 -7.005 19.676 1.00 95.62 92 ARG A CA 1
ATOM 734 C C . ARG A 1 92 ? 2.760 -6.354 19.070 1.00 95.62 92 ARG A C 1
ATOM 736 O O . ARG A 1 92 ? 2.658 -5.676 18.052 1.00 95.62 92 ARG A O 1
ATOM 743 N N . LYS A 1 93 ? 3.929 -6.547 19.690 1.00 94.62 93 LYS A N 1
ATOM 744 C CA . LYS A 1 93 ? 5.205 -5.925 19.272 1.00 94.62 93 LYS A CA 1
ATOM 745 C C . LYS A 1 93 ? 5.879 -6.623 18.089 1.00 94.62 93 LYS A C 1
ATOM 747 O O . LYS A 1 93 ? 6.769 -6.044 17.480 1.00 94.62 93 LYS A O 1
ATOM 752 N N . ASP A 1 94 ? 5.455 -7.839 17.782 1.00 94.69 94 ASP A N 1
ATOM 753 C CA . ASP A 1 94 ? 5.904 -8.674 16.667 1.00 94.69 94 ASP A CA 1
ATOM 754 C C . ASP A 1 94 ? 5.204 -8.336 15.336 1.00 94.69 94 ASP A C 1
ATOM 756 O O . ASP A 1 94 ? 5.546 -8.891 14.298 1.00 94.69 94 ASP A O 1
ATOM 760 N N . VAL A 1 95 ? 4.247 -7.400 15.346 1.00 97.31 95 VAL A N 1
ATOM 761 C CA . VAL A 1 95 ? 3.491 -6.970 14.161 1.00 97.31 95 VAL A CA 1
ATOM 762 C C . VAL A 1 95 ? 3.973 -5.607 13.669 1.00 97.31 95 VAL A C 1
ATOM 764 O O . VAL A 1 95 ? 4.214 -4.687 14.457 1.00 97.31 95 VAL A O 1
ATOM 767 N N . VAL A 1 96 ? 4.049 -5.445 12.347 1.00 97.75 96 VAL A N 1
ATOM 768 C CA . VAL A 1 96 ? 4.239 -4.147 11.688 1.00 97.75 96 VAL A CA 1
ATOM 769 C C . VAL A 1 96 ? 2.878 -3.542 11.347 1.00 97.75 96 VAL A C 1
ATOM 771 O O . VAL A 1 96 ? 2.228 -3.917 10.373 1.00 97.75 96 VAL A O 1
ATOM 774 N N . TYR A 1 97 ? 2.434 -2.571 12.135 1.00 98.25 97 TYR A N 1
ATOM 775 C CA . TYR A 1 97 ? 1.228 -1.796 11.864 1.00 98.25 97 TYR A CA 1
ATOM 776 C C . TYR A 1 97 ? 1.510 -0.677 10.877 1.00 98.25 97 TYR A C 1
ATOM 778 O O . TYR A 1 97 ? 2.494 0.043 11.040 1.00 98.25 97 TYR A O 1
ATOM 786 N N . THR A 1 98 ? 0.618 -0.461 9.916 1.00 98.19 98 THR A N 1
ATOM 787 C CA . THR A 1 98 ? 0.694 0.655 8.968 1.00 98.19 98 THR A CA 1
ATOM 788 C C . THR A 1 98 ? -0.595 1.463 8.955 1.00 98.19 98 THR A C 1
ATOM 790 O O . THR A 1 98 ? -1.695 0.936 9.096 1.00 98.19 98 THR A O 1
ATOM 793 N N . ASN A 1 99 ? -0.462 2.769 8.769 1.00 97.19 99 ASN A N 1
ATOM 794 C CA . ASN A 1 99 ? -1.572 3.687 8.560 1.00 97.19 99 ASN A CA 1
ATOM 795 C C . ASN A 1 99 ? -1.232 4.553 7.349 1.00 97.19 99 ASN A C 1
ATOM 797 O O . ASN A 1 99 ? -0.297 5.364 7.404 1.00 97.19 99 ASN A O 1
ATOM 801 N N . ILE A 1 100 ? -1.946 4.325 6.247 1.00 96.31 100 ILE A N 1
ATOM 802 C CA . ILE A 1 100 ? -1.551 4.829 4.931 1.00 96.31 100 ILE A CA 1
ATOM 803 C C . ILE A 1 100 ? -2.416 5.989 4.427 1.00 96.31 100 ILE A C 1
ATOM 805 O O . ILE A 1 100 ? -2.069 6.616 3.425 1.00 96.31 100 ILE A O 1
ATOM 809 N N . SER A 1 101 ? -3.493 6.313 5.143 1.00 93.88 101 SER A N 1
ATOM 810 C CA . SER A 1 101 ? -4.330 7.491 4.906 1.00 93.88 101 SER A CA 1
ATOM 811 C C . SER A 1 101 ? -4.803 8.127 6.224 1.00 93.88 101 SER A C 1
ATOM 813 O O . SER A 1 101 ? -6.004 8.159 6.505 1.00 93.88 101 SER A O 1
ATOM 815 N N . PRO A 1 102 ? -3.886 8.628 7.075 1.00 93.12 102 PRO A N 1
ATOM 816 C CA . PRO A 1 102 ? -4.260 9.191 8.367 1.00 93.12 102 PRO A CA 1
ATOM 817 C C . PRO A 1 102 ? -5.057 10.493 8.200 1.00 93.12 102 PRO A C 1
ATOM 819 O O . PRO A 1 102 ? -4.617 11.425 7.525 1.00 93.12 102 PRO A O 1
ATOM 822 N N . SER A 1 103 ? -6.196 10.600 8.891 1.00 89.88 103 SER A N 1
ATOM 823 C CA . SER A 1 103 ? -6.893 11.882 9.052 1.00 89.88 103 SER A CA 1
ATOM 824 C C . SER A 1 103 ? -6.049 12.870 9.882 1.00 89.88 103 SER A C 1
ATOM 826 O O . SER A 1 103 ? -5.172 12.436 10.640 1.00 89.88 103 SER A O 1
ATOM 828 N N . PRO A 1 104 ? -6.322 14.189 9.841 1.00 87.62 104 PRO A N 1
ATOM 829 C CA . PRO A 1 104 ? -5.607 15.167 10.668 1.00 87.62 104 PRO A CA 1
ATOM 830 C C . PRO A 1 104 ? -5.598 14.832 12.170 1.00 87.62 104 PRO A C 1
ATOM 832 O O . PRO A 1 104 ? -4.576 15.000 12.838 1.00 87.62 104 PRO A O 1
ATOM 835 N N . GLY A 1 105 ? -6.711 14.311 12.702 1.00 85.56 105 GLY A N 1
ATOM 836 C CA . GLY A 1 105 ? -6.788 13.843 14.090 1.00 85.56 105 GLY A CA 1
ATOM 837 C C . GLY A 1 105 ? -5.932 12.598 14.328 1.00 85.56 105 GLY A C 1
ATOM 838 O O . GLY A 1 105 ? -5.185 12.521 15.305 1.00 85.56 105 GLY A O 1
ATOM 839 N N . THR A 1 106 ? -5.962 11.655 13.385 1.00 89.31 106 THR A N 1
ATOM 840 C CA . THR A 1 106 ? -5.174 10.418 13.439 1.00 89.31 106 THR A CA 1
ATOM 841 C C . THR A 1 106 ? -3.667 10.683 13.384 1.00 89.31 106 THR A C 1
ATOM 843 O O . THR A 1 106 ? -2.910 9.975 14.037 1.00 89.31 106 THR A O 1
ATOM 846 N N . VAL A 1 107 ? -3.204 11.731 12.690 1.00 92.31 107 VAL A N 1
ATOM 847 C CA . VAL A 1 107 ? -1.777 12.113 12.664 1.00 92.31 107 VAL A CA 1
ATOM 848 C C . VAL A 1 107 ? -1.237 12.401 14.069 1.00 92.31 107 VAL A C 1
ATOM 850 O O . VAL A 1 107 ? -0.132 11.968 14.401 1.00 92.31 107 VAL A O 1
ATOM 853 N N . LYS A 1 108 ? -2.001 13.111 14.911 1.00 91.06 108 LYS A N 1
ATOM 854 C CA . LYS A 1 108 ? -1.595 13.398 16.298 1.00 91.06 108 LYS A CA 1
ATOM 855 C C . LYS A 1 108 ? -1.498 12.111 17.119 1.00 91.06 108 LYS A C 1
ATOM 857 O O . LYS A 1 108 ? -0.519 11.914 17.833 1.00 91.06 108 LYS A O 1
ATOM 862 N N . LEU A 1 109 ? -2.475 11.220 16.958 1.00 91.19 109 LEU A N 1
ATOM 863 C CA . LEU A 1 109 ? -2.522 9.936 17.660 1.00 91.19 109 LEU A CA 1
ATOM 864 C C . LEU A 1 109 ? -1.397 8.996 17.224 1.00 91.19 109 LEU A C 1
ATOM 866 O O . LEU A 1 109 ? -0.732 8.425 18.079 1.00 91.19 109 LEU A O 1
ATOM 870 N N . ASN A 1 110 ? -1.110 8.902 15.923 1.00 94.31 110 ASN A N 1
ATOM 871 C CA . ASN A 1 110 ? 0.025 8.136 15.405 1.00 94.31 110 ASN A CA 1
ATOM 872 C C . ASN A 1 110 ? 1.327 8.556 16.103 1.00 94.31 110 ASN A C 1
ATOM 874 O O . ASN A 1 110 ? 2.052 7.707 16.616 1.00 94.31 110 ASN A O 1
ATOM 878 N N . LYS A 1 111 ? 1.593 9.867 16.188 1.00 93.75 111 LYS A N 1
ATOM 879 C CA . LYS A 1 111 ? 2.777 10.392 16.886 1.00 93.75 111 LYS A CA 1
ATOM 880 C C . LYS A 1 111 ? 2.779 10.019 18.371 1.00 93.75 111 LYS A C 1
ATOM 882 O O . LYS A 1 111 ? 3.796 9.540 18.860 1.00 93.75 111 LYS A O 1
ATOM 887 N N . ALA A 1 112 ? 1.650 10.183 19.064 1.00 93.62 112 ALA A N 1
ATOM 888 C CA . ALA A 1 112 ? 1.526 9.853 20.486 1.00 93.62 112 ALA A CA 1
ATOM 889 C C . ALA A 1 112 ? 1.764 8.358 20.773 1.00 93.62 112 ALA A C 1
ATOM 891 O O . ALA A 1 112 ? 2.403 8.009 21.759 1.00 93.62 112 ALA A O 1
ATOM 892 N N . PHE A 1 113 ? 1.319 7.472 19.878 1.00 95.12 113 PHE A N 1
ATOM 893 C CA . PHE A 1 113 ? 1.553 6.029 19.973 1.00 95.12 113 PHE A CA 1
ATOM 894 C C . PHE A 1 113 ? 2.920 5.581 19.429 1.00 95.12 113 PHE A C 1
ATOM 896 O O . PHE A 1 113 ? 3.189 4.378 19.343 1.00 95.12 113 PHE A O 1
ATOM 903 N N . GLY A 1 114 ? 3.804 6.516 19.070 1.00 95.94 114 GLY A N 1
ATOM 904 C CA . GLY A 1 114 ? 5.161 6.222 18.611 1.00 95.94 114 GLY A CA 1
ATOM 905 C C . GLY A 1 114 ? 5.231 5.614 17.209 1.00 95.94 114 GLY A C 1
ATOM 906 O O . GLY A 1 114 ? 6.164 4.868 16.914 1.00 95.94 114 GLY A O 1
ATOM 907 N N . PHE A 1 115 ? 4.250 5.887 16.345 1.00 97.62 115 PHE A N 1
ATOM 908 C CA . PHE A 1 115 ? 4.384 5.586 14.923 1.00 97.62 115 PHE A CA 1
ATOM 909 C C . PHE A 1 115 ? 5.431 6.505 14.287 1.00 97.62 115 PHE A C 1
ATOM 911 O O . PHE A 1 115 ? 5.516 7.698 14.588 1.00 97.62 115 PHE A O 1
ATOM 918 N N . ARG A 1 116 ? 6.187 5.953 13.343 1.00 97.06 116 ARG A N 1
ATOM 919 C CA . ARG A 1 116 ? 7.221 6.641 12.566 1.00 97.06 116 ARG A CA 1
ATOM 920 C C . ARG A 1 116 ? 6.807 6.727 11.102 1.00 97.06 116 ARG A C 1
ATOM 922 O O . ARG A 1 116 ? 5.945 5.976 10.656 1.00 97.06 116 ARG A O 1
ATOM 929 N N . LEU A 1 117 ? 7.391 7.657 10.357 1.00 96.56 117 LEU A N 1
ATOM 930 C CA . LEU A 1 117 ? 7.125 7.784 8.924 1.00 96.56 117 LEU A CA 1
ATOM 931 C C . LEU A 1 117 ? 7.853 6.687 8.146 1.00 96.56 117 LEU A C 1
ATOM 933 O O . LEU A 1 117 ? 9.039 6.475 8.375 1.00 96.56 117 LEU A O 1
ATOM 937 N N . PHE A 1 118 ? 7.155 6.058 7.201 1.00 95.56 118 PHE A N 1
ATOM 938 C CA . PHE A 1 118 ? 7.789 5.308 6.102 1.00 95.56 118 PHE A CA 1
ATOM 939 C C . PHE A 1 118 ? 7.500 5.936 4.728 1.00 95.56 118 PHE A C 1
ATOM 941 O O . PHE A 1 118 ? 8.078 5.537 3.723 1.00 95.56 118 PHE A O 1
ATOM 948 N N . SER A 1 119 ? 6.637 6.957 4.687 1.00 96.31 119 SER A N 1
ATOM 949 C CA . SER A 1 119 ? 6.470 7.859 3.548 1.00 96.31 119 SER A CA 1
ATOM 950 C C . SER A 1 119 ? 6.273 9.291 4.041 1.00 96.31 119 SER A C 1
ATOM 952 O O . SER A 1 119 ? 5.363 9.564 4.832 1.00 96.31 119 SER A O 1
ATOM 954 N N . GLY A 1 120 ? 7.122 10.204 3.569 1.00 95.50 120 GLY A N 1
ATOM 955 C CA . GLY A 1 120 ? 7.078 11.634 3.884 1.00 95.50 120 GLY A CA 1
ATOM 956 C C . GLY A 1 120 ? 6.397 12.476 2.803 1.00 95.50 120 GLY A C 1
ATOM 957 O O . GLY A 1 120 ? 6.148 13.666 3.015 1.00 95.50 120 GLY A O 1
ATOM 958 N N . GLY A 1 121 ? 6.093 11.875 1.657 1.00 96.62 121 GLY A N 1
ATOM 959 C CA . GLY A 1 121 ? 5.612 12.551 0.466 1.00 96.62 121 GLY A CA 1
ATOM 960 C C . GLY A 1 121 ? 5.357 11.567 -0.675 1.00 96.62 121 GLY A C 1
ATOM 961 O O . GLY A 1 121 ? 5.510 10.355 -0.528 1.00 96.62 121 GLY A O 1
ATOM 962 N N . GLN A 1 122 ? 5.031 12.100 -1.848 1.00 97.19 122 GLN A N 1
ATOM 963 C CA . GLN A 1 122 ? 4.913 11.302 -3.068 1.00 97.19 122 GLN A CA 1
ATOM 964 C C . GLN A 1 122 ? 5.723 11.922 -4.196 1.00 97.19 122 GLN A C 1
ATOM 966 O O . GLN A 1 122 ? 5.775 13.144 -4.333 1.00 97.19 122 GLN A O 1
ATOM 971 N N . VAL A 1 123 ? 6.332 11.084 -5.027 1.00 98.12 123 VAL A N 1
ATOM 972 C CA . VAL A 1 123 ? 6.869 11.493 -6.324 1.00 98.12 123 VAL A CA 1
ATOM 973 C C . VAL A 1 123 ? 5.783 11.285 -7.369 1.00 98.12 123 VAL A C 1
ATOM 975 O O . VAL A 1 123 ? 5.302 10.165 -7.533 1.00 98.12 123 VAL A O 1
ATOM 978 N N . ALA A 1 124 ? 5.412 12.353 -8.076 1.00 98.00 124 ALA A N 1
ATOM 979 C CA . ALA A 1 124 ? 4.623 12.251 -9.298 1.00 98.00 124 ALA A CA 1
ATOM 980 C C . ALA A 1 124 ? 5.572 12.292 -10.495 1.00 98.00 124 ALA A C 1
ATOM 982 O O . ALA A 1 124 ? 6.351 13.240 -10.632 1.00 98.00 124 ALA A O 1
ATOM 983 N N . PHE A 1 125 ? 5.534 11.262 -11.333 1.00 98.25 125 PHE A N 1
ATOM 984 C CA . PHE A 1 125 ? 6.480 11.086 -12.431 1.00 98.25 125 PHE A CA 1
ATOM 985 C C . PHE A 1 125 ? 5.795 10.592 -13.702 1.00 98.25 125 PHE A C 1
ATOM 987 O O . PHE A 1 125 ? 4.744 9.947 -13.658 1.00 98.25 125 PHE A O 1
ATOM 994 N N . PHE A 1 126 ? 6.419 10.898 -14.837 1.00 98.19 126 PHE A N 1
ATOM 995 C CA . PHE A 1 126 ? 5.980 10.470 -16.158 1.00 98.19 126 PHE A CA 1
ATOM 996 C C . PHE A 1 126 ? 6.941 9.387 -16.659 1.00 98.19 126 PHE A C 1
ATOM 998 O O . PHE A 1 126 ? 7.990 9.722 -17.213 1.00 98.19 126 PHE A O 1
ATOM 1005 N N . PRO A 1 127 ? 6.634 8.088 -16.467 1.00 96.62 127 PRO A N 1
ATOM 1006 C CA . PRO A 1 127 ? 7.553 7.004 -16.810 1.00 96.62 127 PRO A CA 1
ATOM 1007 C C . PRO A 1 127 ? 8.003 7.050 -18.279 1.00 96.62 127 PRO A C 1
ATOM 1009 O O . PRO A 1 127 ? 9.167 6.798 -18.565 1.00 96.62 127 PRO A O 1
ATOM 1012 N N . VAL A 1 128 ? 7.133 7.496 -19.196 1.00 96.25 128 VAL A N 1
ATOM 1013 C CA . VAL A 1 128 ? 7.425 7.608 -20.640 1.00 96.25 128 VAL A CA 1
ATOM 1014 C C . VAL A 1 128 ? 8.567 8.575 -20.991 1.00 96.25 128 VAL A C 1
ATOM 1016 O O . VAL A 1 128 ? 9.108 8.483 -22.090 1.00 96.25 128 VAL A O 1
ATOM 1019 N N . LEU A 1 129 ? 8.927 9.489 -20.083 1.00 96.62 129 LEU A N 1
ATOM 1020 C CA . LEU A 1 129 ? 10.028 10.441 -20.265 1.00 96.62 129 LEU A CA 1
ATOM 1021 C C . LEU A 1 129 ? 11.394 9.877 -19.841 1.00 96.62 129 LEU A C 1
ATOM 1023 O O . LEU A 1 129 ? 12.409 10.537 -20.046 1.00 96.62 129 LEU A O 1
ATOM 1027 N N . ASN A 1 130 ? 11.431 8.677 -19.258 1.00 94.75 130 ASN A N 1
ATOM 1028 C CA . ASN A 1 130 ? 12.675 8.034 -18.842 1.00 94.75 130 ASN A CA 1
ATOM 1029 C C . ASN A 1 130 ? 13.276 7.239 -20.007 1.00 94.75 130 ASN A C 1
ATOM 1031 O O . ASN A 1 130 ? 12.555 6.737 -20.875 1.00 94.75 130 ASN A O 1
ATOM 1035 N N . ALA A 1 131 ? 14.604 7.109 -20.007 1.00 89.31 131 ALA A N 1
ATOM 1036 C CA . ALA A 1 131 ? 15.315 6.306 -20.994 1.00 89.31 131 ALA A CA 1
ATOM 1037 C C . ALA A 1 131 ? 14.894 4.828 -20.915 1.00 89.31 131 ALA A C 1
ATOM 1039 O O . ALA A 1 131 ? 14.548 4.320 -19.849 1.00 89.31 131 ALA A O 1
ATOM 1040 N N . MET A 1 132 ? 14.921 4.148 -22.059 1.00 87.56 132 MET A N 1
ATOM 1041 C CA . MET A 1 132 ? 14.591 2.729 -22.191 1.00 87.56 132 MET A CA 1
ATOM 1042 C C . MET A 1 132 ? 15.624 2.072 -23.099 1.00 87.56 132 MET A C 1
ATOM 1044 O O . MET A 1 132 ? 15.906 2.604 -24.177 1.00 87.56 132 MET A O 1
ATOM 1048 N N . GLN A 1 133 ? 16.146 0.913 -22.701 1.00 85.12 133 GLN A N 1
ATOM 1049 C CA . GLN A 1 133 ? 16.999 0.106 -23.565 1.00 85.12 133 GLN A CA 1
ATOM 1050 C C . GLN A 1 133 ? 16.145 -0.737 -24.512 1.00 85.12 133 GLN A C 1
ATOM 1052 O O . GLN A 1 133 ? 15.027 -1.140 -24.195 1.00 85.12 133 GLN A O 1
ATOM 1057 N N . ARG A 1 134 ? 16.669 -1.037 -25.705 1.00 81.31 134 ARG A N 1
ATOM 1058 C CA . ARG A 1 134 ? 15.924 -1.805 -26.722 1.00 81.31 134 ARG A CA 1
ATOM 1059 C C . ARG A 1 134 ? 15.549 -3.218 -26.253 1.00 81.31 134 ARG A C 1
ATOM 1061 O O . ARG A 1 134 ? 14.549 -3.753 -26.720 1.00 81.31 134 ARG A O 1
ATOM 1068 N N . ALA A 1 135 ? 16.352 -3.804 -25.368 1.00 88.75 135 ALA A N 1
ATOM 1069 C CA . ALA A 1 135 ? 16.121 -5.134 -24.809 1.00 88.75 135 ALA A CA 1
ATOM 1070 C C . ALA A 1 135 ? 15.086 -5.151 -23.668 1.00 88.75 135 ALA A C 1
ATOM 1072 O O . ALA A 1 135 ? 14.596 -6.229 -23.321 1.00 88.75 135 ALA A O 1
ATOM 1073 N N . ASP A 1 136 ? 14.741 -3.989 -23.103 1.00 93.88 136 ASP A N 1
ATOM 1074 C CA . ASP A 1 136 ? 13.816 -3.920 -21.978 1.00 93.88 136 ASP A CA 1
ATOM 1075 C C . ASP A 1 136 ? 12.398 -4.290 -22.411 1.00 93.88 136 ASP A C 1
ATOM 1077 O O . ASP A 1 136 ? 11.897 -3.863 -23.458 1.00 93.88 136 ASP A O 1
ATOM 1081 N N . ARG A 1 137 ? 11.706 -5.050 -21.563 1.00 95.38 137 ARG A N 1
ATOM 1082 C CA . ARG A 1 137 ? 10.311 -5.432 -21.801 1.00 95.38 137 ARG A CA 1
ATOM 1083 C C . ARG A 1 137 ? 9.507 -5.471 -20.515 1.00 95.38 137 ARG A C 1
ATOM 1085 O O . ARG A 1 137 ? 10.037 -5.630 -19.421 1.00 95.38 137 ARG A O 1
ATOM 1092 N N . VAL A 1 138 ? 8.195 -5.349 -20.671 1.00 97.50 138 VAL A N 1
ATOM 1093 C CA . VAL A 1 138 ? 7.235 -5.443 -19.572 1.00 97.50 138 VAL A CA 1
ATOM 1094 C C . VAL A 1 138 ? 6.237 -6.538 -19.898 1.00 97.50 138 VAL A C 1
ATOM 1096 O O . VAL A 1 138 ? 5.597 -6.507 -20.951 1.00 97.50 138 VAL A O 1
ATOM 1099 N N . LEU A 1 139 ? 6.097 -7.486 -18.981 1.00 97.62 139 LEU A N 1
ATOM 1100 C CA . LEU A 1 139 ? 5.146 -8.585 -19.052 1.00 97.62 139 LEU A CA 1
ATOM 1101 C C . LEU A 1 139 ? 4.061 -8.380 -17.996 1.00 97.62 139 LEU A C 1
ATOM 1103 O O . LEU A 1 139 ? 4.325 -7.864 -16.911 1.00 97.62 139 LEU A O 1
ATOM 1107 N N . VAL A 1 140 ? 2.832 -8.792 -18.300 1.00 98.12 140 VAL A N 1
ATOM 1108 C CA . VAL A 1 140 ? 1.784 -8.905 -17.277 1.00 98.12 140 VAL A CA 1
ATOM 1109 C C . VAL A 1 140 ? 2.036 -10.193 -16.511 1.00 98.12 140 VAL A C 1
ATOM 1111 O O . VAL A 1 140 ? 2.122 -11.245 -17.138 1.00 98.12 140 VAL A O 1
ATOM 1114 N N . ALA A 1 141 ? 2.153 -10.111 -15.186 1.00 97.81 141 ALA A N 1
ATOM 1115 C CA . ALA A 1 141 ? 2.486 -11.260 -14.355 1.00 97.81 141 ALA A CA 1
ATOM 1116 C C . ALA A 1 141 ? 1.439 -12.376 -14.507 1.00 97.81 141 ALA A C 1
ATOM 1118 O O . ALA A 1 141 ? 0.236 -12.139 -14.371 1.00 97.81 141 ALA A O 1
ATOM 1119 N N . ARG A 1 142 ? 1.914 -13.590 -14.789 1.00 97.00 142 ARG A N 1
ATOM 1120 C CA . ARG A 1 142 ? 1.142 -14.838 -14.835 1.00 97.00 142 ARG A CA 1
ATOM 1121 C C . ARG A 1 142 ? 2.000 -15.948 -14.247 1.00 97.00 142 ARG A C 1
ATOM 1123 O O . ARG A 1 142 ? 3.224 -15.862 -14.337 1.00 97.00 142 ARG A O 1
ATOM 1130 N N . ALA A 1 143 ? 1.375 -16.944 -13.628 1.00 95.88 143 ALA A N 1
ATOM 1131 C CA . ALA A 1 143 ? 2.089 -17.973 -12.874 1.00 95.88 143 ALA A CA 1
ATOM 1132 C C . ALA A 1 143 ? 3.040 -18.805 -13.753 1.00 95.88 143 ALA A C 1
ATOM 1134 O O . ALA A 1 143 ? 4.050 -19.294 -13.262 1.00 95.88 143 ALA A O 1
ATOM 1135 N N . GLU A 1 144 ? 2.741 -18.917 -15.046 1.00 96.25 144 GLU A N 1
ATOM 1136 C CA . GLU A 1 144 ? 3.443 -19.769 -16.008 1.00 96.25 144 GLU A CA 1
ATOM 1137 C C . GLU A 1 144 ? 4.652 -19.086 -16.665 1.00 96.25 144 GLU A C 1
ATOM 1139 O O . GLU A 1 144 ? 5.361 -19.714 -17.450 1.00 96.25 144 GLU A O 1
ATOM 1144 N N . LEU A 1 145 ? 4.884 -17.795 -16.400 1.00 96.56 145 LEU A N 1
ATOM 1145 C CA . LEU A 1 145 ? 6.023 -17.080 -16.977 1.00 96.56 145 LEU A CA 1
ATOM 1146 C C . LEU A 1 145 ? 7.336 -17.585 -16.379 1.00 96.56 145 LEU A C 1
ATOM 1148 O O . LEU A 1 145 ? 7.463 -17.688 -15.160 1.00 96.56 145 LEU A O 1
ATOM 1152 N N . ALA A 1 146 ? 8.334 -17.821 -17.234 1.00 95.62 146 ALA A N 1
ATOM 1153 C CA . ALA A 1 146 ? 9.651 -18.294 -16.812 1.00 95.62 146 ALA A CA 1
ATOM 1154 C C . ALA A 1 146 ? 10.319 -17.330 -15.815 1.00 95.62 146 ALA A C 1
ATOM 1156 O O . ALA A 1 146 ? 10.928 -17.773 -14.844 1.00 95.62 146 ALA A O 1
ATOM 1157 N N . GLU A 1 147 ? 10.117 -16.019 -15.987 1.00 96.38 147 GLU A N 1
ATOM 1158 C CA . GLU A 1 147 ? 10.634 -14.981 -15.090 1.00 96.38 147 GLU A CA 1
ATOM 1159 C C . GLU A 1 147 ? 10.108 -15.109 -13.645 1.00 96.38 147 GLU A C 1
ATOM 1161 O O . GLU A 1 147 ? 10.737 -14.618 -12.711 1.00 96.38 147 GLU A O 1
ATOM 1166 N N . MET A 1 148 ? 8.983 -15.803 -13.413 1.00 96.88 148 MET A N 1
ATOM 1167 C CA . MET A 1 148 ? 8.479 -16.048 -12.052 1.00 96.88 148 MET A CA 1
ATOM 1168 C C . MET A 1 148 ? 9.425 -16.920 -11.219 1.00 96.88 148 MET A C 1
ATOM 1170 O O . MET A 1 148 ? 9.374 -16.858 -9.985 1.00 96.88 148 MET A O 1
ATOM 1174 N N . ALA A 1 149 ? 10.282 -17.720 -11.861 1.00 95.12 149 ALA A N 1
ATOM 1175 C CA . ALA A 1 149 ? 11.278 -18.547 -11.186 1.00 95.12 149 ALA A CA 1
ATOM 1176 C C . ALA A 1 149 ? 12.390 -17.710 -10.525 1.00 95.12 149 ALA A C 1
ATOM 1178 O O . ALA A 1 149 ? 12.968 -18.154 -9.537 1.00 95.12 149 ALA A O 1
ATOM 1179 N N . GLU A 1 150 ? 12.646 -16.490 -11.012 1.00 94.88 150 GLU A N 1
ATOM 1180 C CA . GLU A 1 150 ? 13.659 -15.574 -10.460 1.00 94.88 150 GLU A CA 1
ATOM 1181 C C . GLU A 1 150 ? 13.210 -14.895 -9.156 1.00 94.88 150 GLU A C 1
ATOM 1183 O O . GLU A 1 150 ? 14.017 -14.299 -8.442 1.00 94.88 150 GLU A O 1
ATOM 1188 N N . PHE A 1 151 ? 11.917 -14.956 -8.836 1.00 96.50 151 PHE A N 1
ATOM 1189 C CA . PHE A 1 151 ? 11.349 -14.281 -7.675 1.00 96.50 151 PHE A CA 1
ATOM 1190 C C . PHE A 1 151 ? 11.354 -15.140 -6.416 1.00 96.50 151 PHE A C 1
ATOM 1192 O O . PHE A 1 151 ? 11.388 -16.368 -6.446 1.00 96.50 151 PHE A O 1
ATOM 1199 N N . THR A 1 152 ? 11.261 -14.480 -5.269 1.00 95.62 152 THR A N 1
ATOM 1200 C CA . THR A 1 152 ? 10.945 -15.158 -4.009 1.00 95.62 152 THR A CA 1
ATOM 1201 C C . THR A 1 152 ? 9.489 -15.638 -3.999 1.00 95.62 152 THR A C 1
ATOM 1203 O O . THR A 1 152 ? 8.635 -15.103 -4.714 1.00 95.62 152 THR A O 1
ATOM 1206 N N . ASP A 1 153 ? 9.159 -16.601 -3.130 1.00 95.00 153 ASP A N 1
ATOM 1207 C CA . ASP A 1 153 ? 7.763 -17.015 -2.907 1.00 95.00 153 ASP A CA 1
ATOM 1208 C C . ASP A 1 153 ? 6.861 -15.835 -2.540 1.00 95.00 153 ASP A C 1
ATOM 1210 O O . ASP A 1 153 ? 5.708 -15.764 -2.963 1.00 95.00 153 ASP A O 1
ATOM 1214 N N . ASN A 1 154 ? 7.396 -14.890 -1.766 1.00 95.88 154 ASN A N 1
ATOM 1215 C CA . ASN A 1 154 ? 6.665 -13.706 -1.350 1.00 95.88 154 ASN A CA 1
ATOM 1216 C C . ASN A 1 154 ? 6.378 -12.756 -2.517 1.00 95.88 154 ASN A C 1
ATOM 1218 O O . ASN A 1 154 ? 5.265 -12.258 -2.637 1.00 95.88 154 ASN A O 1
ATOM 1222 N N . GLU A 1 155 ? 7.355 -12.511 -3.390 1.00 97.31 155 GLU A N 1
ATOM 1223 C CA . GLU A 1 155 ? 7.166 -11.679 -4.583 1.00 97.31 155 GLU A CA 1
ATOM 1224 C C . GLU A 1 155 ? 6.180 -12.324 -5.562 1.00 97.31 155 GLU A C 1
ATOM 1226 O O . GLU A 1 155 ? 5.275 -11.639 -6.041 1.00 97.31 155 GLU A O 1
ATOM 1231 N N . ARG A 1 156 ? 6.278 -13.643 -5.796 1.00 97.62 156 ARG A N 1
ATOM 1232 C CA . ARG A 1 156 ? 5.283 -14.387 -6.588 1.00 97.62 156 ARG A CA 1
ATOM 1233 C C . ARG A 1 156 ? 3.881 -14.235 -6.004 1.00 97.62 156 ARG A C 1
ATOM 1235 O O . ARG A 1 156 ? 2.947 -13.902 -6.732 1.00 97.62 156 ARG A O 1
ATOM 1242 N N . TYR A 1 157 ? 3.746 -14.431 -4.692 1.00 96.75 157 TYR A N 1
ATOM 1243 C CA . TYR A 1 157 ? 2.480 -14.274 -3.980 1.00 96.75 157 TYR A CA 1
ATOM 1244 C C . TYR A 1 157 ? 1.933 -12.847 -4.107 1.00 96.75 157 TYR A C 1
ATOM 1246 O O . TYR A 1 157 ? 0.776 -12.665 -4.473 1.00 96.75 157 TYR A O 1
ATOM 1254 N N . ILE A 1 158 ? 2.768 -11.825 -3.897 1.00 97.75 158 ILE A N 1
ATOM 1255 C CA . ILE A 1 158 ? 2.385 -10.421 -4.081 1.00 97.75 158 ILE A CA 1
ATOM 1256 C C . ILE A 1 158 ? 1.876 -10.189 -5.506 1.00 97.75 158 ILE A C 1
ATOM 1258 O O . ILE A 1 158 ? 0.781 -9.652 -5.662 1.00 97.75 158 ILE A O 1
ATOM 1262 N N . LEU A 1 159 ? 2.617 -10.598 -6.538 1.00 98.50 159 LEU A N 1
ATOM 1263 C CA . LEU A 1 159 ? 2.228 -10.366 -7.930 1.00 98.50 159 LEU A CA 1
ATOM 1264 C C . LEU A 1 159 ? 0.879 -11.013 -8.265 1.00 98.50 159 LEU A C 1
ATOM 1266 O O . LEU A 1 159 ? -0.004 -10.331 -8.793 1.00 98.50 159 LEU A O 1
ATOM 1270 N N . LEU A 1 160 ? 0.709 -12.298 -7.943 1.00 97.81 160 LEU A N 1
ATOM 1271 C CA . LEU A 1 160 ? -0.486 -13.067 -8.295 1.00 97.81 160 LEU A CA 1
ATOM 1272 C C . LEU A 1 160 ? -1.719 -12.605 -7.512 1.00 97.81 160 LEU A C 1
ATOM 1274 O O . LEU A 1 160 ? -2.758 -12.326 -8.112 1.00 97.81 160 LEU A O 1
ATOM 1278 N N . GLU A 1 161 ? -1.598 -12.427 -6.197 1.00 96.69 161 GLU A N 1
ATOM 1279 C CA . GLU A 1 161 ? -2.721 -11.975 -5.370 1.00 96.69 161 GLU A CA 1
ATOM 1280 C C . GLU A 1 161 ? -3.156 -10.559 -5.738 1.00 96.69 161 GLU A C 1
ATOM 1282 O O . GLU A 1 161 ? -4.347 -10.269 -5.836 1.00 96.69 161 GLU A O 1
ATOM 1287 N N . HIS A 1 162 ? -2.207 -9.655 -5.990 1.00 97.62 162 HIS A N 1
ATOM 1288 C CA . HIS A 1 162 ? -2.568 -8.296 -6.378 1.00 97.62 162 HIS A CA 1
ATOM 1289 C C . HIS A 1 162 ? -3.190 -8.260 -7.777 1.00 97.62 162 HIS A C 1
ATOM 1291 O O . HIS A 1 162 ? -4.106 -7.465 -7.995 1.00 97.62 162 HIS A O 1
ATOM 1297 N N . ALA A 1 163 ? -2.780 -9.143 -8.695 1.00 97.56 163 ALA A N 1
ATOM 1298 C CA . ALA A 1 163 ? -3.449 -9.290 -9.987 1.00 97.56 163 ALA A CA 1
ATOM 1299 C C . ALA A 1 163 ? -4.914 -9.724 -9.802 1.00 97.56 163 ALA A C 1
ATOM 1301 O O . ALA A 1 163 ? -5.811 -9.114 -10.385 1.00 97.56 163 ALA A O 1
ATOM 1302 N N . ALA A 1 164 ? -5.172 -10.699 -8.921 1.00 95.06 164 ALA A N 1
ATOM 1303 C CA . ALA A 1 164 ? -6.526 -11.144 -8.576 1.00 95.06 164 ALA A CA 1
ATOM 1304 C C . ALA A 1 164 ? -7.367 -10.042 -7.897 1.00 95.06 164 ALA A C 1
ATOM 1306 O O . ALA A 1 164 ? -8.583 -9.982 -8.072 1.00 95.06 164 ALA A O 1
ATOM 1307 N N . LEU A 1 165 ? -6.722 -9.115 -7.181 1.00 93.94 165 LEU A N 1
ATOM 1308 C CA . LEU A 1 165 ? -7.341 -7.923 -6.580 1.00 93.94 165 LEU A CA 1
ATOM 1309 C C . LEU A 1 165 ? -7.491 -6.743 -7.569 1.00 93.94 165 LEU A C 1
ATOM 1311 O O . LEU A 1 165 ? -7.805 -5.610 -7.175 1.00 93.94 165 LEU A O 1
ATOM 1315 N N . GLY A 1 166 ? -7.265 -6.985 -8.863 1.00 94.06 166 GLY A N 1
ATOM 1316 C CA . GLY A 1 166 ? -7.431 -6.003 -9.933 1.00 94.06 166 GLY A CA 1
ATOM 1317 C C . GLY A 1 166 ? -6.331 -4.940 -9.982 1.00 94.06 166 GLY A C 1
ATOM 1318 O O . GLY A 1 166 ? -6.555 -3.843 -10.501 1.00 94.06 166 GLY A O 1
ATOM 1319 N N . CYS A 1 167 ? -5.159 -5.207 -9.404 1.00 97.50 167 CYS A N 1
ATOM 1320 C CA . CYS A 1 167 ? -3.959 -4.431 -9.691 1.00 97.50 167 CYS A CA 1
ATOM 1321 C C . CYS A 1 167 ? -3.365 -4.841 -11.041 1.00 97.50 167 CYS A C 1
ATOM 1323 O O . CYS A 1 167 ? -3.548 -5.948 -11.542 1.00 97.50 167 CYS A O 1
ATOM 1325 N N . LEU A 1 168 ? -2.590 -3.929 -11.611 1.00 97.62 168 LEU A N 1
ATOM 1326 C CA . LEU A 1 168 ? -1.724 -4.204 -12.740 1.00 97.62 168 LEU A CA 1
ATOM 1327 C C . LEU A 1 168 ? -0.389 -4.726 -12.196 1.00 97.62 168 LEU A C 1
ATOM 1329 O O . LEU A 1 168 ? 0.509 -3.942 -11.886 1.00 97.62 168 LEU A O 1
ATOM 1333 N N . SER A 1 169 ? -0.300 -6.045 -12.031 1.00 98.38 169 SER A N 1
ATOM 1334 C CA . SER A 1 169 ? 0.927 -6.743 -11.637 1.00 98.38 169 SER A CA 1
ATOM 1335 C C . SER A 1 169 ? 1.779 -7.048 -12.863 1.00 98.38 169 SER A C 1
ATOM 1337 O O . SER A 1 169 ? 1.306 -7.637 -13.838 1.00 98.38 169 SER A O 1
ATOM 1339 N N . LEU A 1 170 ? 3.033 -6.624 -12.818 1.00 98.44 170 LEU A N 1
ATOM 1340 C CA . LEU A 1 170 ? 3.954 -6.589 -13.940 1.00 98.44 170 LEU A CA 1
ATOM 1341 C C . LEU A 1 170 ? 5.298 -7.206 -13.557 1.00 98.44 170 LEU A C 1
ATOM 1343 O O . LEU A 1 170 ? 5.735 -7.142 -12.407 1.00 98.44 170 LEU A O 1
ATOM 1347 N N . ILE A 1 171 ? 5.959 -7.746 -14.571 1.00 98.44 171 ILE A N 1
ATOM 1348 C CA . ILE A 1 171 ? 7.358 -8.146 -14.537 1.00 98.44 171 ILE A CA 1
ATOM 1349 C C . ILE A 1 171 ? 8.087 -7.245 -15.523 1.00 98.44 171 ILE A C 1
ATOM 1351 O O . ILE A 1 171 ? 7.836 -7.306 -16.730 1.00 98.44 171 ILE A O 1
ATOM 1355 N N . CYS A 1 172 ? 8.957 -6.382 -15.015 1.00 97.50 172 CYS A N 1
ATOM 1356 C CA . CYS A 1 172 ? 9.839 -5.5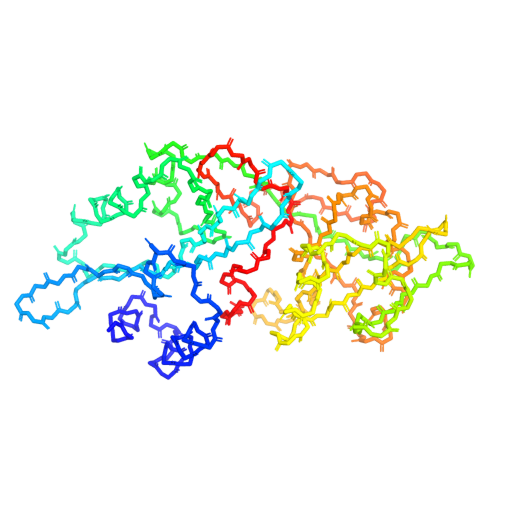83 -15.850 1.00 97.50 172 CYS A CA 1
ATOM 1357 C C . CYS A 1 172 ? 11.156 -6.336 -16.011 1.00 97.50 172 CYS A C 1
ATOM 1359 O O . CYS A 1 172 ? 11.842 -6.568 -15.022 1.00 97.50 172 CYS A O 1
ATOM 1361 N N . VAL A 1 173 ? 11.501 -6.710 -17.238 1.00 96.69 173 VAL A N 1
ATOM 1362 C CA . VAL A 1 173 ? 12.798 -7.311 -17.551 1.00 96.69 173 VAL A CA 1
ATOM 1363 C C . VAL A 1 173 ? 13.695 -6.201 -18.078 1.00 96.69 173 VAL A C 1
ATOM 1365 O O . VAL A 1 173 ? 13.450 -5.695 -19.175 1.00 96.69 173 VAL A O 1
ATOM 1368 N N . CYS A 1 174 ? 14.691 -5.813 -17.284 1.00 93.19 174 CYS A N 1
ATOM 1369 C CA . CYS A 1 174 ? 15.626 -4.728 -17.587 1.00 93.19 174 CYS A CA 1
ATOM 1370 C C . CYS A 1 174 ? 17.055 -5.202 -17.340 1.00 93.19 174 CYS A C 1
ATOM 1372 O O . CYS A 1 174 ? 17.328 -5.767 -16.283 1.00 93.19 174 CYS A O 1
ATOM 1374 N N . ASP A 1 175 ? 17.950 -4.996 -18.307 1.00 87.44 175 ASP A N 1
ATOM 1375 C CA . ASP A 1 175 ? 19.339 -5.485 -18.251 1.00 87.44 175 ASP A CA 1
ATOM 1376 C C . ASP A 1 175 ? 19.446 -6.993 -17.923 1.00 87.44 175 ASP A C 1
ATOM 1378 O O . ASP A 1 175 ? 20.340 -7.438 -17.209 1.00 87.44 175 ASP A O 1
ATOM 1382 N N . GLY A 1 176 ? 18.488 -7.790 -18.413 1.00 87.62 176 GLY A N 1
ATOM 1383 C CA . GLY A 1 176 ? 18.413 -9.232 -18.149 1.00 87.62 176 GLY A CA 1
ATOM 1384 C C . GLY A 1 176 ? 17.899 -9.618 -16.756 1.00 87.62 176 GLY A C 1
ATOM 1385 O O . GLY A 1 176 ? 17.826 -10.805 -16.470 1.00 87.62 176 GLY A O 1
ATOM 1386 N N . LEU A 1 177 ? 17.515 -8.655 -15.913 1.00 92.50 177 LEU A N 1
ATOM 1387 C CA . LEU A 1 177 ? 16.972 -8.893 -14.575 1.00 92.50 177 LEU A CA 1
ATOM 1388 C C . LEU A 1 177 ? 15.447 -8.777 -14.571 1.00 92.50 177 LEU A C 1
ATOM 1390 O O . LEU A 1 177 ? 14.909 -7.752 -15.002 1.00 92.50 177 LEU A O 1
ATOM 1394 N N . ALA A 1 178 ? 14.749 -9.769 -14.013 1.00 96.56 178 ALA A N 1
ATOM 1395 C CA . ALA A 1 178 ? 13.327 -9.649 -13.716 1.00 96.56 178 ALA A CA 1
ATOM 1396 C C . ALA A 1 178 ? 13.090 -8.812 -12.442 1.00 96.56 178 ALA A C 1
ATOM 1398 O O . ALA A 1 178 ? 13.639 -9.068 -11.366 1.00 96.56 178 ALA A O 1
ATOM 1399 N N . LEU A 1 179 ? 12.233 -7.795 -12.551 1.00 97.19 179 LEU A N 1
ATOM 1400 C CA . LEU A 1 179 ? 11.874 -6.875 -11.472 1.00 97.19 179 LEU A CA 1
ATOM 1401 C C . LEU A 1 179 ? 10.354 -6.907 -11.241 1.00 97.19 179 LEU A C 1
ATOM 1403 O O . LEU A 1 179 ? 9.593 -6.630 -12.177 1.00 97.19 179 LEU A O 1
ATOM 1407 N N . PRO A 1 180 ? 9.885 -7.209 -10.016 1.00 97.69 180 PRO A N 1
ATOM 1408 C CA . PRO A 1 180 ? 8.462 -7.255 -9.720 1.00 97.69 180 PRO A CA 1
ATOM 1409 C C . PRO A 1 180 ? 7.919 -5.839 -9.509 1.00 97.69 180 PRO A C 1
ATOM 1411 O O . PRO A 1 180 ? 8.497 -5.031 -8.774 1.00 97.69 180 PRO A O 1
ATOM 1414 N N . LEU A 1 181 ? 6.775 -5.545 -10.123 1.00 98.12 181 LEU A N 1
ATOM 1415 C CA . LEU A 1 181 ? 6.111 -4.253 -10.003 1.00 98.12 181 LEU A CA 1
ATOM 1416 C C . LEU A 1 181 ? 4.597 -4.447 -9.899 1.00 98.12 181 LEU A C 1
ATOM 1418 O O . LEU A 1 181 ? 3.988 -5.111 -10.728 1.00 98.12 181 LEU A O 1
ATOM 1422 N N . VAL A 1 182 ? 3.961 -3.818 -8.915 1.00 98.62 182 VAL A N 1
ATOM 1423 C CA . VAL A 1 182 ? 2.498 -3.779 -8.798 1.00 98.62 182 VAL A CA 1
ATOM 1424 C C . VAL A 1 182 ? 2.034 -2.337 -8.852 1.00 98.62 182 VAL A C 1
ATOM 1426 O O . VAL A 1 182 ? 2.477 -1.494 -8.067 1.00 98.62 182 VAL A O 1
ATOM 1429 N N . LEU A 1 183 ? 1.096 -2.061 -9.753 1.00 98.31 183 LEU A N 1
ATOM 1430 C CA . LEU A 1 183 ? 0.452 -0.763 -9.894 1.00 98.31 183 LEU A CA 1
ATOM 1431 C C . LEU A 1 183 ? -1.045 -0.863 -9.593 1.00 98.31 183 LEU A C 1
ATOM 1433 O O . LEU A 1 183 ? -1.717 -1.808 -10.004 1.00 98.31 183 LEU A O 1
ATOM 1437 N N . LYS A 1 184 ? -1.608 0.156 -8.944 1.00 97.25 184 LYS A N 1
ATOM 1438 C CA . LYS A 1 184 ? -3.058 0.346 -8.827 1.00 97.25 184 LYS A CA 1
ATOM 1439 C C . LYS A 1 184 ? -3.484 1.534 -9.691 1.00 97.25 184 LYS A C 1
ATOM 1441 O O . LYS A 1 184 ? -3.148 2.673 -9.351 1.00 97.25 184 LYS A O 1
ATOM 1446 N N . PRO A 1 185 ? -4.213 1.304 -10.797 1.00 95.06 185 PRO A N 1
ATOM 1447 C CA . PRO A 1 185 ? -4.883 2.382 -11.511 1.00 95.06 185 PRO A CA 1
ATOM 1448 C C . PRO A 1 185 ? -5.862 3.095 -10.576 1.00 95.06 185 PRO A C 1
ATOM 1450 O O . PRO A 1 185 ? -6.642 2.452 -9.873 1.00 95.06 185 PRO A O 1
ATOM 1453 N N . ARG A 1 186 ? -5.809 4.423 -10.556 1.00 92.88 186 ARG A N 1
ATOM 1454 C CA . ARG A 1 186 ? -6.709 5.273 -9.777 1.00 92.88 186 ARG A CA 1
ATOM 1455 C C . ARG A 1 186 ? -6.875 6.627 -10.456 1.00 92.88 186 ARG A C 1
ATOM 1457 O O . ARG A 1 186 ? -6.231 6.920 -11.461 1.00 92.88 186 ARG A O 1
ATOM 1464 N N . ARG A 1 187 ? -7.742 7.467 -9.896 1.00 91.19 187 ARG A N 1
ATOM 1465 C CA . ARG A 1 187 ? -7.893 8.862 -10.316 1.00 91.19 187 ARG A CA 1
ATOM 1466 C C . ARG A 1 187 ? -7.557 9.798 -9.156 1.00 91.19 187 ARG A C 1
ATOM 1468 O O . ARG A 1 187 ? -7.854 9.494 -8.001 1.00 91.19 187 ARG A O 1
ATOM 1475 N N . ILE A 1 188 ? -6.921 10.922 -9.465 1.00 88.81 188 ILE A N 1
ATOM 1476 C CA . ILE A 1 188 ? -6.606 12.007 -8.523 1.00 88.81 188 ILE A CA 1
ATOM 1477 C C . ILE A 1 188 ? -7.335 13.292 -8.930 1.00 88.81 188 ILE A C 1
ATOM 1479 O O . ILE A 1 188 ? -8.006 13.321 -9.961 1.00 88.81 188 ILE A O 1
ATOM 1483 N N . LEU A 1 189 ? -7.226 14.341 -8.103 1.00 84.44 189 LEU A N 1
ATOM 1484 C CA . LEU A 1 189 ? -7.939 15.617 -8.271 1.00 84.44 189 LEU A CA 1
ATOM 1485 C C . LEU A 1 189 ? -9.444 15.410 -8.502 1.00 84.44 189 LEU A C 1
ATOM 1487 O O . LEU A 1 189 ? -9.964 15.695 -9.575 1.00 84.44 189 LEU A O 1
ATOM 1491 N N . HIS A 1 190 ? -10.129 14.851 -7.500 1.00 80.31 190 HIS A N 1
ATOM 1492 C CA . HIS A 1 190 ? -11.576 14.592 -7.545 1.00 80.31 190 HIS A CA 1
ATOM 1493 C C . HIS A 1 190 ? -12.038 13.742 -8.743 1.00 80.31 190 HIS A C 1
ATOM 1495 O O . HIS A 1 190 ? -13.157 13.879 -9.219 1.00 80.31 190 HIS A O 1
ATOM 1501 N N . GLY A 1 191 ? -11.179 12.840 -9.227 1.00 83.69 191 GLY A N 1
ATOM 1502 C CA . GLY A 1 191 ? -11.533 11.897 -10.287 1.00 83.69 191 GLY A CA 1
ATOM 1503 C C . GLY A 1 191 ? -11.094 12.318 -11.692 1.00 83.69 191 GLY A C 1
ATOM 1504 O O . GLY A 1 191 ? -11.252 11.538 -12.630 1.00 83.69 191 GLY A O 1
ATOM 1505 N N . LEU A 1 192 ? -10.509 13.502 -11.869 1.00 87.25 192 LEU A N 1
ATOM 1506 C CA . LEU A 1 192 ? -10.223 14.040 -13.201 1.00 87.25 192 LEU A CA 1
ATOM 1507 C C . LEU A 1 192 ? -8.986 13.419 -13.854 1.00 87.25 192 LEU A C 1
ATOM 1509 O O . LEU A 1 192 ? -9.021 13.084 -15.036 1.00 87.25 192 LEU A O 1
ATOM 1513 N N . ILE A 1 193 ? -7.907 13.227 -13.095 1.00 89.69 193 ILE A N 1
ATOM 1514 C CA . ILE A 1 193 ? -6.620 12.810 -13.665 1.00 89.69 193 ILE A CA 1
ATOM 1515 C C . ILE A 1 193 ? -6.398 11.316 -13.409 1.00 89.69 193 ILE A C 1
ATOM 1517 O O . ILE A 1 193 ? -6.243 10.933 -12.246 1.00 89.69 193 ILE A O 1
ATOM 1521 N N . PRO A 1 194 ? -6.362 10.460 -14.449 1.00 93.31 194 PRO A N 1
ATOM 1522 C CA . PRO A 1 194 ? -5.978 9.065 -14.293 1.00 93.31 194 PRO A CA 1
ATOM 1523 C C . PRO A 1 194 ? -4.480 8.952 -13.988 1.00 93.31 194 PRO A C 1
ATOM 1525 O O . PRO A 1 194 ? -3.651 9.649 -14.577 1.00 93.31 194 PRO A O 1
ATOM 1528 N N . CYS A 1 195 ? -4.130 8.068 -13.061 1.00 95.56 195 CYS A N 1
ATOM 1529 C CA . CYS A 1 195 ? -2.745 7.742 -12.760 1.00 95.56 195 CYS A CA 1
ATOM 1530 C C . CYS A 1 195 ? -2.604 6.308 -12.241 1.00 95.56 195 CYS A C 1
ATOM 1532 O O . CYS A 1 195 ? -3.566 5.679 -11.793 1.00 95.56 195 CYS A O 1
ATOM 1534 N N . CYS A 1 196 ? -1.369 5.820 -12.191 1.00 97.06 196 CYS A N 1
ATOM 1535 C CA . CYS A 1 196 ? -1.030 4.571 -11.519 1.00 97.06 196 CYS A CA 1
ATOM 1536 C C . CYS A 1 196 ? -0.289 4.846 -10.207 1.00 97.06 196 CYS A C 1
ATOM 1538 O O . CYS A 1 196 ? 0.772 5.461 -10.198 1.00 97.06 196 CYS A O 1
ATOM 1540 N N . GLN A 1 197 ? -0.827 4.373 -9.086 1.00 97.56 197 GLN A N 1
ATOM 1541 C CA . GLN A 1 197 ? -0.090 4.325 -7.825 1.00 97.56 197 GLN A CA 1
ATOM 1542 C C . GLN A 1 197 ? 0.814 3.091 -7.833 1.00 97.56 197 GLN A C 1
ATOM 1544 O O . GLN A 1 197 ? 0.318 1.980 -8.014 1.00 97.56 197 GLN A O 1
ATOM 1549 N N . VAL A 1 198 ? 2.110 3.265 -7.593 1.00 98.12 198 VAL A N 1
ATOM 1550 C CA . VAL A 1 198 ? 3.013 2.161 -7.264 1.00 98.12 198 VAL A CA 1
ATOM 1551 C C . VAL A 1 198 ? 2.589 1.604 -5.910 1.00 98.12 198 VAL A C 1
ATOM 1553 O O . VAL A 1 198 ? 2.534 2.338 -4.921 1.00 98.12 198 VAL A O 1
ATOM 1556 N N . VAL A 1 199 ? 2.207 0.329 -5.914 1.00 98.25 199 VAL A N 1
ATOM 1557 C CA . VAL A 1 199 ? 1.821 -0.460 -4.735 1.00 98.25 199 VAL A CA 1
ATOM 1558 C C . VAL A 1 199 ? 2.979 -1.327 -4.272 1.00 98.25 199 VAL A C 1
ATOM 1560 O O . VAL A 1 199 ? 3.095 -1.603 -3.085 1.00 98.25 199 VAL A O 1
ATOM 1563 N N . TYR A 1 200 ? 3.809 -1.787 -5.204 1.00 98.19 200 TYR A N 1
ATOM 1564 C CA . TYR A 1 200 ? 4.986 -2.570 -4.881 1.00 98.19 200 TYR A CA 1
ATOM 1565 C C . TYR A 1 200 ? 6.048 -2.394 -5.951 1.00 98.19 200 TYR A C 1
ATOM 1567 O O . TYR A 1 200 ? 5.760 -2.514 -7.138 1.00 98.19 200 TYR A O 1
ATOM 1575 N N . CYS A 1 201 ? 7.272 -2.168 -5.507 1.00 96.50 201 CYS A N 1
ATOM 1576 C CA . CYS A 1 201 ? 8.504 -2.412 -6.236 1.00 96.50 201 CYS A CA 1
ATOM 1577 C C . CYS A 1 201 ? 9.548 -2.797 -5.188 1.00 96.50 201 CYS A C 1
ATOM 1579 O O . CYS A 1 201 ? 9.493 -2.297 -4.060 1.00 96.50 201 CYS A O 1
ATOM 1581 N N . ARG A 1 202 ? 10.509 -3.651 -5.542 1.00 94.25 202 ARG A N 1
ATOM 1582 C CA . ARG A 1 202 ? 11.555 -4.087 -4.603 1.00 94.25 202 ARG A CA 1
ATOM 1583 C C . ARG A 1 202 ? 12.334 -2.903 -4.019 1.00 94.25 202 ARG A C 1
ATOM 1585 O O . ARG A 1 202 ? 12.588 -2.854 -2.817 1.00 94.25 202 ARG A O 1
ATOM 1592 N N . SER A 1 203 ? 12.655 -1.924 -4.861 1.00 95.75 203 SER A N 1
ATOM 1593 C CA . SER A 1 203 ? 13.277 -0.670 -4.454 1.00 95.75 203 SER A CA 1
ATOM 1594 C C . SER A 1 203 ? 12.933 0.468 -5.416 1.00 95.75 203 SER A C 1
ATOM 1596 O O . SER A 1 203 ? 12.550 0.249 -6.566 1.00 95.75 203 SER A O 1
ATOM 1598 N N . HIS A 1 204 ? 13.131 1.709 -4.969 1.00 96.81 204 HIS A N 1
ATOM 1599 C CA . HIS A 1 204 ? 13.048 2.874 -5.850 1.00 96.81 204 HIS A CA 1
ATOM 1600 C C . HIS A 1 204 ? 14.094 2.865 -6.970 1.00 96.81 204 HIS A C 1
ATOM 1602 O O . HIS A 1 204 ? 13.822 3.389 -8.046 1.00 96.81 204 HIS A O 1
ATOM 1608 N N . ALA A 1 205 ? 15.264 2.263 -6.736 1.00 95.56 205 ALA A N 1
ATOM 1609 C CA . ALA A 1 205 ? 16.281 2.102 -7.769 1.00 95.56 205 ALA A CA 1
ATOM 1610 C C . ALA A 1 205 ? 15.799 1.148 -8.873 1.00 95.56 205 ALA A C 1
ATOM 1612 O O . ALA A 1 205 ? 15.962 1.446 -10.052 1.00 95.56 205 ALA A O 1
ATOM 1613 N N . ASP A 1 206 ? 15.132 0.052 -8.502 1.00 95.12 206 ASP A N 1
ATOM 1614 C CA . ASP A 1 206 ? 14.540 -0.878 -9.468 1.00 95.12 206 ASP A CA 1
ATOM 1615 C C . ASP A 1 206 ? 13.380 -0.234 -10.237 1.00 95.12 206 ASP A C 1
ATOM 1617 O O . ASP A 1 206 ? 13.269 -0.420 -11.448 1.00 95.12 206 ASP A O 1
ATOM 1621 N N . LEU A 1 207 ? 12.556 0.578 -9.563 1.00 96.75 207 LEU A N 1
ATOM 1622 C CA . LEU A 1 207 ? 11.512 1.368 -10.220 1.00 96.75 207 LEU A CA 1
ATOM 1623 C C . LEU A 1 207 ? 12.102 2.356 -11.236 1.00 96.75 207 LEU A C 1
ATOM 1625 O O . LEU A 1 207 ? 11.575 2.480 -12.339 1.00 96.75 207 LEU A O 1
ATOM 1629 N N . ALA A 1 208 ? 13.182 3.055 -10.877 1.00 96.19 208 ALA A N 1
ATOM 1630 C CA . ALA A 1 208 ? 13.869 3.969 -11.784 1.00 96.19 208 ALA A CA 1
ATOM 1631 C C . ALA A 1 208 ? 14.47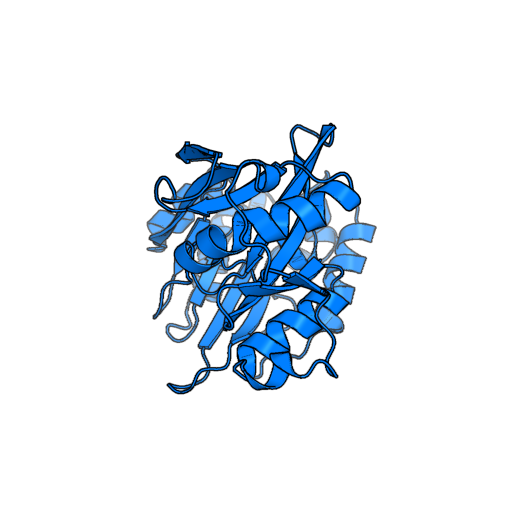9 3.225 -12.979 1.00 96.19 208 ALA A C 1
ATOM 1633 O O . ALA A 1 208 ? 14.307 3.665 -14.115 1.00 96.19 208 ALA A O 1
ATOM 1634 N N . ARG A 1 209 ? 15.103 2.060 -12.742 1.00 95.38 209 ARG A N 1
ATOM 1635 C CA . ARG A 1 209 ? 15.686 1.213 -13.793 1.00 95.38 209 ARG A CA 1
ATOM 1636 C C . ARG A 1 209 ? 14.655 0.824 -14.850 1.00 95.38 209 ARG A C 1
ATOM 1638 O O . ARG A 1 209 ? 14.951 0.898 -16.035 1.00 95.38 209 ARG A O 1
ATOM 1645 N N . CYS A 1 210 ? 13.438 0.458 -14.445 1.00 94.81 210 CYS A N 1
ATOM 1646 C CA . CYS A 1 210 ? 12.405 0.025 -15.387 1.00 94.81 210 CYS A CA 1
ATOM 1647 C C . CYS A 1 210 ? 11.431 1.123 -15.841 1.00 94.81 210 CYS A C 1
ATOM 1649 O O . CYS A 1 210 ? 10.493 0.834 -16.592 1.00 94.81 210 CYS A O 1
ATOM 1651 N N . ALA A 1 211 ? 11.630 2.381 -15.430 1.00 96.44 211 ALA A N 1
ATOM 1652 C CA . ALA A 1 211 ? 10.665 3.456 -15.656 1.00 96.44 211 ALA A CA 1
ATOM 1653 C C . ALA A 1 211 ? 10.368 3.702 -17.145 1.00 96.44 211 ALA A C 1
ATOM 1655 O O . ALA A 1 211 ? 9.205 3.892 -17.504 1.00 96.44 211 ALA A O 1
ATOM 1656 N N . GLY A 1 212 ? 11.375 3.655 -18.024 1.00 95.88 212 GLY A N 1
ATOM 1657 C CA . GLY A 1 212 ? 11.179 3.873 -19.463 1.00 95.88 212 GLY A CA 1
ATOM 1658 C C . GLY A 1 212 ? 10.343 2.774 -20.126 1.00 95.88 212 GLY A C 1
ATOM 1659 O O . GLY A 1 212 ? 9.357 3.061 -20.815 1.00 95.88 212 GLY A O 1
ATOM 1660 N N . ALA A 1 213 ? 10.680 1.508 -19.857 1.00 96.06 213 ALA A N 1
ATOM 1661 C CA . ALA A 1 213 ? 9.940 0.343 -2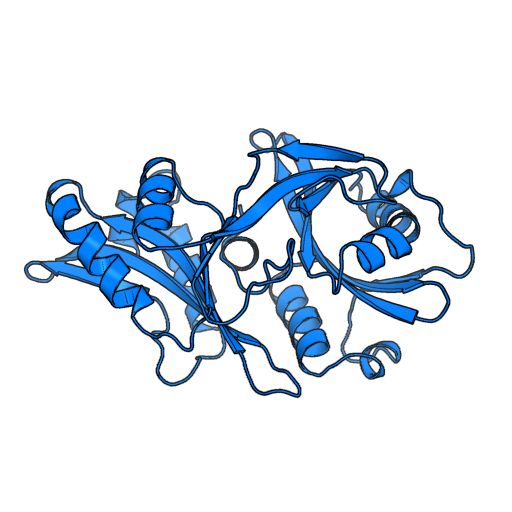0.350 1.00 96.06 213 ALA A CA 1
ATOM 1662 C C . ALA A 1 213 ? 8.498 0.329 -19.827 1.00 96.06 213 ALA A C 1
ATOM 1664 O O . ALA A 1 213 ? 7.541 0.152 -20.593 1.00 96.06 213 ALA A O 1
ATOM 1665 N N . LEU A 1 214 ? 8.334 0.627 -18.535 1.00 96.94 214 LEU A N 1
ATOM 1666 C CA . LEU A 1 214 ? 7.036 0.821 -17.907 1.00 96.94 214 LEU A CA 1
ATOM 1667 C C . LEU A 1 214 ? 6.233 1.922 -18.607 1.00 96.94 214 LEU A C 1
ATOM 1669 O O . LEU A 1 214 ? 5.049 1.747 -18.886 1.00 96.94 214 LEU A O 1
ATOM 1673 N N . GLY A 1 215 ? 6.876 3.038 -18.943 1.00 96.81 215 GLY A N 1
ATOM 1674 C CA . GLY A 1 215 ? 6.250 4.170 -19.614 1.00 96.81 215 GLY A CA 1
ATOM 1675 C C . GLY A 1 215 ? 5.668 3.809 -20.972 1.00 96.81 215 GLY A C 1
ATOM 1676 O O . GLY A 1 215 ? 4.525 4.155 -21.260 1.00 96.81 215 GLY A O 1
ATOM 1677 N N . ARG A 1 216 ? 6.410 3.055 -21.791 1.00 95.06 216 ARG A N 1
ATOM 1678 C CA . ARG A 1 216 ? 5.908 2.549 -23.081 1.00 95.06 216 ARG A CA 1
ATOM 1679 C C . ARG A 1 216 ? 4.738 1.585 -22.908 1.00 95.06 216 ARG A C 1
ATOM 1681 O O . ARG A 1 216 ? 3.792 1.626 -23.694 1.00 95.06 216 ARG A O 1
ATOM 1688 N N . PHE A 1 217 ? 4.789 0.727 -21.894 1.00 96.56 217 PHE A N 1
ATOM 1689 C CA . PHE A 1 217 ? 3.699 -0.194 -21.588 1.00 96.56 217 PHE A CA 1
ATOM 1690 C C . PHE A 1 217 ? 2.425 0.546 -21.146 1.00 96.56 217 PHE A C 1
ATOM 1692 O O . PHE A 1 217 ? 1.335 0.249 -21.640 1.00 96.56 217 PHE A O 1
ATOM 1699 N N . LEU A 1 218 ? 2.557 1.538 -20.264 1.00 96.88 218 LEU A N 1
ATOM 1700 C CA . LEU A 1 218 ? 1.441 2.324 -19.733 1.00 96.88 218 LEU A CA 1
ATOM 1701 C C . LEU A 1 218 ? 0.859 3.312 -20.749 1.00 96.88 218 LEU A C 1
ATOM 1703 O O . LEU A 1 218 ? -0.360 3.496 -20.778 1.00 96.88 218 LEU A O 1
ATOM 1707 N N . LEU A 1 219 ? 1.687 3.872 -21.637 1.00 95.31 219 LEU A N 1
ATOM 1708 C CA . LEU A 1 219 ? 1.245 4.747 -22.726 1.00 95.31 219 LEU A CA 1
ATOM 1709 C C . LEU A 1 219 ? 0.174 4.066 -23.589 1.00 95.31 219 LEU A C 1
ATOM 1711 O O . LEU A 1 219 ? -0.862 4.661 -23.871 1.00 95.31 219 LEU A O 1
ATOM 1715 N N . ARG A 1 220 ? 0.369 2.782 -23.925 1.00 93.38 220 ARG A N 1
ATOM 1716 C CA . ARG A 1 220 ? -0.605 1.975 -24.689 1.00 93.38 220 ARG A CA 1
ATOM 1717 C C . ARG A 1 220 ? -1.930 1.748 -23.951 1.00 93.38 220 ARG A C 1
ATOM 1719 O O . ARG A 1 220 ? -2.903 1.326 -24.560 1.00 93.38 220 ARG A O 1
ATOM 1726 N N . ARG A 1 221 ? -1.969 2.015 -22.644 1.00 92.31 221 ARG A N 1
ATOM 1727 C CA . ARG A 1 221 ? -3.146 1.901 -21.769 1.00 92.31 221 ARG A CA 1
ATOM 1728 C C . ARG A 1 221 ? -3.726 3.269 -21.384 1.00 92.31 221 ARG A C 1
ATOM 1730 O O . ARG A 1 221 ? -4.556 3.341 -20.480 1.00 92.31 221 ARG A O 1
ATOM 1737 N N . GLY A 1 222 ? -3.266 4.351 -22.019 1.00 91.81 222 GLY A N 1
ATOM 1738 C CA . GLY A 1 222 ? -3.709 5.716 -21.724 1.00 91.81 222 GLY A CA 1
ATOM 1739 C C . GLY A 1 222 ? -3.287 6.223 -20.341 1.00 91.81 222 GLY A C 1
ATOM 1740 O O . GLY A 1 222 ? -3.906 7.145 -19.815 1.00 91.81 222 GLY A O 1
ATOM 1741 N N . GLN A 1 223 ? -2.266 5.619 -19.724 1.00 93.75 223 GLN A N 1
ATOM 1742 C CA . GLN A 1 223 ? -1.740 6.027 -18.420 1.00 93.75 223 GLN A CA 1
ATOM 1743 C C . GLN A 1 223 ? -0.375 6.691 -18.609 1.00 93.75 223 GLN A C 1
ATOM 1745 O O . GLN A 1 223 ? 0.582 6.053 -19.040 1.00 93.75 223 GLN A O 1
ATOM 1750 N N . LEU A 1 224 ? -0.284 7.982 -18.285 1.00 95.88 224 LEU A N 1
ATOM 1751 C CA . LEU A 1 224 ? 0.953 8.762 -18.430 1.00 95.88 224 LEU A CA 1
ATOM 1752 C C . LEU A 1 224 ? 1.592 9.130 -17.096 1.00 95.88 224 LEU A C 1
ATOM 1754 O O . LEU A 1 224 ? 2.796 9.355 -17.047 1.00 95.88 224 LEU A O 1
ATOM 1758 N N . LEU A 1 225 ? 0.791 9.212 -16.034 1.00 97.75 225 LEU A N 1
ATOM 1759 C CA . LEU A 1 225 ? 1.221 9.671 -14.723 1.00 97.75 225 LEU A CA 1
ATOM 1760 C C . LEU A 1 225 ? 1.283 8.502 -13.745 1.00 97.75 225 LEU A C 1
ATOM 1762 O O . LEU A 1 225 ? 0.329 7.732 -13.616 1.00 97.75 225 LEU A O 1
ATOM 1766 N N . CYS A 1 226 ? 2.386 8.409 -13.013 1.00 98.00 226 CYS A N 1
ATOM 1767 C CA . CYS A 1 226 ? 2.543 7.490 -11.898 1.00 98.00 226 CYS A CA 1
ATOM 1768 C C . CYS A 1 226 ? 2.848 8.243 -10.602 1.00 98.00 226 CYS A C 1
ATOM 1770 O O . CYS A 1 226 ? 3.445 9.320 -10.616 1.00 98.00 226 CYS A O 1
ATOM 1772 N N . LEU A 1 227 ? 2.438 7.652 -9.482 1.00 97.69 227 LEU A N 1
ATOM 1773 C CA . LEU A 1 227 ? 2.735 8.117 -8.133 1.00 97.69 227 LEU A CA 1
ATOM 1774 C C . LEU A 1 227 ? 3.483 7.021 -7.380 1.00 97.69 227 LEU A C 1
ATOM 1776 O O . LEU A 1 227 ? 3.052 5.872 -7.398 1.00 97.69 227 LEU A O 1
ATOM 1780 N N . VAL A 1 228 ? 4.551 7.369 -6.673 1.00 97.94 228 VAL A N 1
ATOM 1781 C CA . VAL A 1 228 ? 5.225 6.468 -5.726 1.00 97.94 228 VAL A CA 1
ATOM 1782 C C . VAL A 1 228 ? 5.462 7.196 -4.411 1.00 97.94 228 VAL A C 1
ATOM 1784 O O . VAL A 1 228 ? 5.731 8.398 -4.395 1.00 97.94 228 VAL A O 1
ATOM 1787 N N . ASP A 1 229 ? 5.303 6.488 -3.299 1.00 97.75 229 ASP A N 1
ATOM 1788 C CA . ASP A 1 229 ? 5.564 7.049 -1.978 1.00 97.75 229 ASP A CA 1
ATOM 1789 C C . ASP A 1 229 ? 7.051 7.124 -1.704 1.00 97.75 229 ASP A C 1
ATOM 1791 O O . ASP A 1 229 ? 7.769 6.156 -1.917 1.00 97.75 229 ASP A O 1
ATOM 1795 N N . ALA A 1 230 ? 7.513 8.247 -1.171 1.00 97.19 230 ALA A N 1
ATOM 1796 C CA . ALA A 1 230 ? 8.927 8.434 -0.915 1.00 97.19 230 ALA A CA 1
ATOM 1797 C C . ALA A 1 230 ? 9.179 9.314 0.306 1.00 97.19 230 ALA A C 1
ATOM 1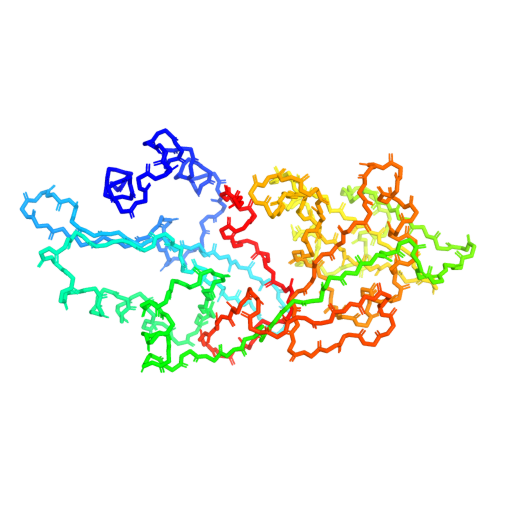799 O O . ALA A 1 230 ? 8.304 10.021 0.806 1.00 97.19 230 ALA A O 1
ATOM 1800 N N . MET A 1 231 ? 10.419 9.276 0.785 1.00 96.12 231 MET A N 1
ATOM 1801 C CA . MET A 1 231 ? 10.907 10.192 1.820 1.00 96.12 231 MET A CA 1
ATOM 1802 C C . MET A 1 231 ? 11.555 11.451 1.222 1.00 96.12 231 MET A C 1
ATOM 1804 O O . MET A 1 231 ? 11.681 12.465 1.905 1.00 96.12 231 MET A O 1
ATOM 1808 N N . ALA A 1 232 ? 11.946 11.391 -0.050 1.00 96.38 232 ALA A N 1
ATOM 1809 C CA . ALA A 1 232 ? 12.693 12.412 -0.776 1.00 96.38 232 ALA A CA 1
ATOM 1810 C C . ALA A 1 232 ? 12.466 12.232 -2.295 1.00 96.38 232 ALA A C 1
ATOM 1812 O O . ALA A 1 232 ? 11.811 11.261 -2.692 1.00 96.38 232 ALA A O 1
ATOM 1813 N N . PRO A 1 233 ? 12.996 13.119 -3.160 1.00 97.50 233 PRO A N 1
ATOM 1814 C CA . PRO A 1 233 ? 13.097 12.830 -4.589 1.00 97.50 233 PRO A CA 1
ATOM 1815 C C . PRO A 1 233 ? 13.744 11.468 -4.850 1.00 97.50 233 PRO A C 1
ATOM 1817 O O . PRO A 1 233 ? 14.668 11.071 -4.144 1.00 97.50 233 PRO A O 1
ATOM 1820 N N . VAL A 1 234 ? 13.250 10.762 -5.868 1.00 97.12 234 VAL A N 1
ATOM 1821 C CA . VAL A 1 234 ? 13.786 9.465 -6.290 1.00 97.12 234 VAL A CA 1
ATOM 1822 C C . VAL A 1 234 ? 14.710 9.689 -7.488 1.00 97.12 234 VAL A C 1
ATOM 1824 O O . VAL A 1 234 ? 14.216 10.081 -8.550 1.00 97.12 234 VAL A O 1
ATOM 1827 N N . PRO A 1 235 ? 16.032 9.474 -7.346 1.00 96.81 235 PRO A N 1
ATOM 1828 C CA . PRO A 1 235 ? 16.967 9.601 -8.456 1.00 96.81 235 PRO A CA 1
ATOM 1829 C C . PRO A 1 235 ? 16.585 8.692 -9.625 1.00 96.81 235 PRO A C 1
ATOM 1831 O O . PRO A 1 235 ? 16.156 7.558 -9.424 1.00 96.81 235 PRO A O 1
ATOM 1834 N N . GLY A 1 236 ? 16.743 9.198 -10.847 1.00 95.50 236 GLY A N 1
ATOM 1835 C CA . GLY A 1 236 ? 16.447 8.448 -12.068 1.00 95.50 236 GLY A CA 1
ATOM 1836 C C . GLY A 1 236 ? 14.975 8.427 -12.486 1.00 95.50 236 GLY A C 1
ATOM 1837 O O . GLY A 1 236 ? 14.694 7.901 -13.552 1.00 95.50 236 GLY A O 1
ATOM 1838 N N . LEU A 1 237 ? 14.047 9.015 -11.717 1.00 97.12 237 LEU A N 1
ATOM 1839 C CA . LEU A 1 237 ? 12.666 9.224 -12.166 1.00 97.12 237 LEU A CA 1
ATOM 1840 C C . LEU A 1 237 ? 12.455 10.641 -12.711 1.00 97.12 237 LEU A C 1
ATOM 1842 O O . LEU A 1 237 ? 12.637 11.629 -12.000 1.00 97.12 237 LEU A O 1
ATOM 1846 N N . SER A 1 238 ? 11.964 10.746 -13.948 1.00 97.50 238 SER A N 1
ATOM 1847 C CA . SER A 1 238 ? 11.479 12.002 -14.539 1.00 97.50 238 SER A CA 1
ATOM 1848 C C . SER A 1 238 ? 10.179 12.473 -13.872 1.00 97.50 238 SER A C 1
ATOM 1850 O O . SER A 1 238 ? 9.069 12.167 -14.322 1.00 97.50 238 SER A O 1
ATOM 1852 N N . GLY A 1 239 ? 10.306 13.210 -12.770 1.00 96.88 239 GLY A N 1
ATOM 1853 C CA . GLY A 1 239 ? 9.172 13.678 -11.983 1.00 96.88 239 GLY A CA 1
ATOM 1854 C C . GLY A 1 239 ? 9.546 14.659 -10.879 1.00 96.88 239 GLY A C 1
ATOM 1855 O O . GLY A 1 239 ? 10.683 15.113 -10.770 1.00 96.88 239 GLY A O 1
ATOM 1856 N N . ARG A 1 240 ? 8.563 14.988 -10.039 1.00 98.06 240 ARG A N 1
ATOM 1857 C CA . ARG A 1 240 ? 8.725 15.904 -8.906 1.00 98.06 240 ARG A CA 1
ATOM 1858 C C . ARG A 1 240 ? 8.265 15.252 -7.613 1.00 98.06 240 ARG A C 1
ATOM 1860 O O . ARG A 1 240 ? 7.214 14.617 -7.564 1.00 98.06 240 ARG A O 1
ATOM 1867 N N . TYR A 1 241 ? 9.040 15.461 -6.553 1.00 98.19 241 TYR A N 1
ATOM 1868 C CA . TYR A 1 241 ? 8.645 15.113 -5.193 1.00 98.19 241 TYR A CA 1
ATOM 1869 C C . TYR A 1 241 ? 7.757 16.195 -4.579 1.00 98.19 241 TYR A C 1
ATOM 1871 O O . TYR A 1 241 ? 8.071 17.387 -4.625 1.00 98.19 241 TYR A O 1
ATOM 1879 N N . PHE A 1 242 ? 6.668 15.759 -3.960 1.00 97.69 242 PHE A N 1
ATOM 1880 C CA . PHE A 1 242 ? 5.725 16.593 -3.237 1.00 97.69 242 PHE A CA 1
ATOM 1881 C C . PHE A 1 242 ? 5.767 16.209 -1.753 1.00 97.69 242 PHE A C 1
ATOM 1883 O O . PHE A 1 242 ? 5.141 15.218 -1.355 1.00 97.69 242 PHE A O 1
ATOM 1890 N N . PRO A 1 243 ? 6.495 16.971 -0.916 1.00 97.06 243 PRO A N 1
ATOM 1891 C CA . PRO A 1 243 ? 6.558 16.691 0.510 1.00 97.06 243 PRO A CA 1
ATOM 1892 C C . PRO A 1 243 ? 5.173 16.846 1.143 1.00 97.06 243 PRO A C 1
ATOM 1894 O O . PRO A 1 243 ? 4.350 17.653 0.703 1.00 97.06 243 PRO A O 1
ATOM 1897 N N . LYS A 1 244 ? 4.922 16.084 2.209 1.00 94.06 244 LYS A N 1
ATOM 1898 C CA . LYS A 1 244 ? 3.673 16.085 2.988 1.00 94.06 244 LYS A CA 1
ATOM 1899 C C . LYS A 1 244 ? 2.423 15.624 2.222 1.00 94.06 244 LYS A C 1
ATOM 1901 O O . LYS A 1 244 ? 1.326 15.665 2.777 1.00 94.06 244 LYS A O 1
ATOM 1906 N N . LYS A 1 245 ? 2.549 15.167 0.972 1.00 93.31 245 LYS A N 1
ATOM 1907 C CA . LYS A 1 245 ? 1.457 14.510 0.237 1.00 93.31 245 LYS A CA 1
ATOM 1908 C C . LYS A 1 245 ? 1.471 13.014 0.520 1.00 93.31 245 LYS A C 1
ATOM 1910 O O . LYS A 1 245 ? 2.521 12.400 0.453 1.00 93.31 245 LYS A O 1
ATOM 1915 N N . GLY A 1 246 ? 0.314 12.437 0.847 1.00 89.88 246 GLY A N 1
ATOM 1916 C CA . GLY A 1 246 ? 0.199 10.993 1.077 1.00 89.88 246 GLY A CA 1
ATOM 1917 C C . GLY A 1 246 ? 1.131 10.466 2.173 1.00 89.88 246 GLY A C 1
ATOM 1918 O O . GLY A 1 246 ? 1.754 9.431 1.975 1.00 89.88 246 GLY A O 1
ATOM 1919 N N . ILE A 1 247 ? 1.258 11.193 3.290 1.00 94.44 247 ILE A N 1
ATOM 1920 C CA . ILE A 1 247 ? 2.090 10.801 4.440 1.00 94.44 247 ILE A CA 1
ATOM 1921 C C . ILE A 1 247 ? 1.614 9.451 4.984 1.00 94.44 247 ILE A C 1
ATOM 1923 O O . ILE A 1 247 ? 0.418 9.277 5.226 1.00 94.44 247 ILE A O 1
ATOM 1927 N N . LYS A 1 248 ? 2.549 8.529 5.241 1.00 97.12 248 LYS A N 1
ATOM 1928 C CA . LYS A 1 248 ? 2.239 7.192 5.766 1.00 97.12 248 LYS A CA 1
ATOM 1929 C C . LYS A 1 248 ? 3.096 6.839 6.968 1.00 97.12 248 LYS A C 1
ATOM 1931 O O . LYS A 1 248 ? 4.289 7.149 7.026 1.00 97.12 248 LYS A O 1
ATOM 1936 N N . TYR A 1 249 ? 2.465 6.164 7.919 1.00 97.62 249 TYR A N 1
ATOM 1937 C CA . TYR A 1 249 ? 3.034 5.831 9.216 1.00 97.62 249 TYR A CA 1
ATOM 1938 C C . TYR A 1 249 ? 3.138 4.325 9.412 1.00 97.62 249 TYR A C 1
ATOM 1940 O O . TYR A 1 249 ? 2.268 3.581 8.965 1.00 97.62 249 TYR A O 1
ATOM 1948 N N . PHE A 1 250 ? 4.155 3.894 10.150 1.00 98.00 250 PHE A N 1
ATOM 1949 C CA . PHE A 1 250 ? 4.295 2.523 10.614 1.00 98.00 250 PHE A CA 1
ATOM 1950 C C . PHE A 1 250 ? 4.679 2.455 12.098 1.00 98.00 250 PHE A C 1
ATOM 1952 O O . PHE A 1 250 ? 5.267 3.389 12.648 1.00 98.00 250 PHE A O 1
ATOM 1959 N N . LYS A 1 251 ? 4.376 1.330 12.745 1.00 98.06 251 LYS A N 1
ATOM 1960 C CA . LYS A 1 251 ? 4.835 0.968 14.092 1.00 98.06 251 LYS A CA 1
ATOM 1961 C C . LYS A 1 251 ? 5.113 -0.528 14.121 1.00 98.06 251 LYS A C 1
ATOM 1963 O O . LYS A 1 251 ? 4.245 -1.298 13.745 1.00 98.06 251 LYS A O 1
ATOM 1968 N N . GLY A 1 252 ? 6.285 -0.939 14.586 1.00 96.88 252 GLY A N 1
ATOM 1969 C CA . GLY A 1 252 ? 6.649 -2.353 14.643 1.00 96.88 252 GLY A CA 1
ATOM 1970 C C . GLY A 1 252 ? 8.154 -2.574 14.522 1.00 96.88 252 GLY A C 1
ATOM 1971 O O . GLY A 1 252 ? 8.909 -1.591 14.520 1.00 96.88 252 GLY A O 1
ATOM 1972 N N . PRO A 1 253 ? 8.581 -3.843 14.421 1.00 94.25 253 PRO A N 1
ATOM 1973 C CA . PRO A 1 253 ? 9.989 -4.229 14.466 1.00 94.25 253 PRO A CA 1
ATOM 1974 C C . PRO A 1 253 ? 10.772 -3.748 13.240 1.00 94.25 253 PRO A C 1
ATOM 1976 O O . PRO A 1 253 ? 11.914 -3.312 13.372 1.00 94.25 253 PRO A O 1
ATOM 1979 N N . LYS A 1 254 ? 10.145 -3.75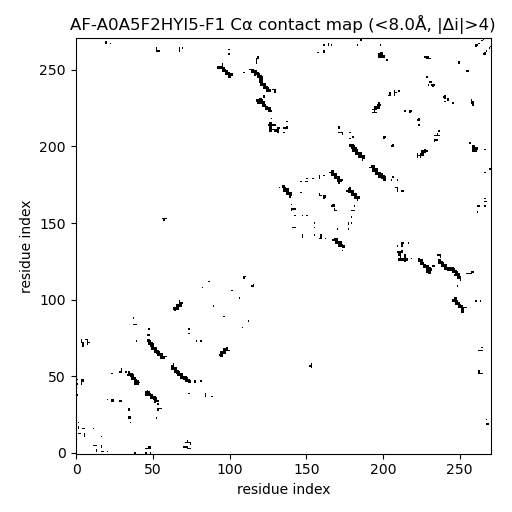4 12.060 1.00 93.44 254 LYS A N 1
ATOM 1980 C CA . LYS A 1 254 ? 10.780 -3.413 10.784 1.00 93.44 254 LYS A CA 1
ATOM 1981 C C . LYS A 1 254 ? 9.934 -2.404 10.010 1.00 93.44 254 LYS A C 1
ATOM 1983 O O . LYS A 1 254 ? 8.707 -2.468 10.011 1.00 93.44 254 LYS A O 1
ATOM 1988 N N . SER A 1 255 ? 10.595 -1.423 9.394 1.00 94.12 255 SER A N 1
ATOM 1989 C CA . SER A 1 255 ? 9.917 -0.470 8.509 1.00 94.12 255 SER A CA 1
ATOM 1990 C C . SER A 1 255 ? 9.585 -1.147 7.184 1.00 94.12 255 SER A C 1
ATOM 1992 O O . SER A 1 255 ? 10.482 -1.763 6.604 1.00 94.12 255 SER A O 1
ATOM 1994 N N . PRO A 1 256 ? 8.368 -0.970 6.643 1.00 93.94 256 PRO A N 1
ATOM 1995 C CA . PRO A 1 256 ? 8.122 -1.233 5.234 1.00 93.94 256 PRO A CA 1
ATOM 1996 C C . PRO A 1 256 ? 9.024 -0.350 4.365 1.00 93.94 256 PRO A C 1
ATOM 1998 O O . PRO A 1 256 ? 9.378 0.769 4.763 1.00 93.94 256 PRO A O 1
ATOM 2001 N N . SER A 1 257 ? 9.355 -0.829 3.167 1.00 92.31 257 SER A N 1
ATOM 2002 C CA . SER A 1 257 ? 9.967 0.017 2.145 1.00 92.31 257 SER A CA 1
ATOM 2003 C C . SER A 1 257 ? 9.000 1.144 1.762 1.00 92.31 257 SER A C 1
ATOM 2005 O O . SER A 1 257 ? 7.795 0.897 1.639 1.00 92.31 257 SER A O 1
ATOM 2007 N N . PRO A 1 258 ? 9.482 2.380 1.541 1.00 88.75 258 PRO A N 1
ATOM 2008 C CA . PRO A 1 258 ? 8.659 3.420 0.938 1.00 88.75 258 PRO A CA 1
ATOM 2009 C C . PRO A 1 258 ? 8.062 2.918 -0.386 1.00 88.75 258 PRO A C 1
ATOM 2011 O O . PRO A 1 258 ? 8.773 2.351 -1.211 1.00 88.75 258 PRO A O 1
ATOM 2014 N N . GLY A 1 259 ? 6.748 3.070 -0.550 1.00 84.38 259 GLY A N 1
ATOM 2015 C CA . GLY A 1 259 ? 6.022 2.599 -1.734 1.00 84.38 259 GLY A CA 1
ATOM 2016 C C . GLY A 1 259 ? 5.489 1.170 -1.647 1.00 84.38 259 GLY A C 1
ATOM 2017 O O . GLY A 1 259 ? 4.724 0.783 -2.526 1.00 84.38 259 GLY A O 1
ATOM 2018 N N . ASP A 1 260 ? 5.814 0.411 -0.596 1.00 96.06 260 ASP A N 1
ATOM 2019 C CA . ASP A 1 260 ? 5.194 -0.890 -0.341 1.00 96.06 260 ASP A CA 1
ATOM 2020 C C . ASP A 1 260 ? 3.837 -0.708 0.360 1.00 96.06 260 ASP A C 1
ATOM 2022 O O . ASP A 1 260 ? 3.737 -0.487 1.570 1.00 96.06 260 ASP A O 1
ATOM 2026 N N . LEU A 1 261 ? 2.779 -0.766 -0.446 1.00 97.62 261 LEU A N 1
ATOM 2027 C CA . LEU A 1 261 ? 1.372 -0.675 -0.056 1.00 97.62 261 LEU A CA 1
ATOM 2028 C C . LEU A 1 261 ? 0.646 -2.009 -0.236 1.00 97.62 261 LEU A C 1
ATOM 2030 O O . LEU A 1 261 ? -0.588 -2.039 -0.327 1.00 97.62 261 LEU A O 1
ATOM 2034 N N . THR A 1 262 ? 1.387 -3.107 -0.334 1.00 97.69 262 THR A N 1
ATOM 2035 C CA . THR A 1 262 ? 0.794 -4.421 -0.561 1.00 97.69 262 THR A CA 1
ATOM 2036 C C . THR A 1 262 ? -0.183 -4.790 0.552 1.00 97.69 262 THR A C 1
ATOM 2038 O O . THR A 1 262 ? 0.029 -4.497 1.729 1.00 97.69 262 THR A O 1
ATOM 2041 N N . PHE A 1 263 ? -1.311 -5.383 0.159 1.00 96.88 263 PHE A N 1
ATOM 2042 C CA . PHE A 1 263 ? -2.381 -5.832 1.059 1.00 96.88 263 PHE A CA 1
ATOM 2043 C C . PHE A 1 263 ? -3.008 -4.753 1.969 1.00 96.88 263 PHE A C 1
ATOM 2045 O O . PHE A 1 263 ? -3.721 -5.085 2.920 1.00 96.88 263 PHE A O 1
ATOM 2052 N N . THR A 1 264 ? -2.793 -3.472 1.661 1.00 97.62 264 THR A N 1
ATOM 2053 C CA . THR A 1 264 ? -3.411 -2.337 2.362 1.00 97.62 264 THR A CA 1
ATOM 2054 C C . THR A 1 264 ? -4.808 -2.005 1.823 1.00 97.62 264 THR A C 1
ATOM 2056 O O . THR A 1 264 ? -5.242 -2.494 0.776 1.00 97.62 264 THR A O 1
ATOM 2059 N N . GLU A 1 265 ? -5.511 -1.104 2.504 1.00 96.19 265 GLU A N 1
ATOM 2060 C CA . GLU A 1 265 ? -6.815 -0.560 2.126 1.00 96.19 265 GLU A CA 1
ATOM 2061 C C . GLU A 1 265 ? -6.833 0.044 0.718 1.00 96.19 265 GLU A C 1
ATOM 2063 O O . GLU A 1 265 ? -7.825 -0.097 0.006 1.00 96.19 265 GLU A O 1
ATOM 2068 N N . MET A 1 266 ? -5.709 0.608 0.259 1.00 95.25 266 MET A N 1
ATOM 2069 C CA . MET A 1 266 ? -5.550 1.116 -1.108 1.00 95.25 266 MET A CA 1
ATOM 2070 C C . MET A 1 266 ? -5.787 0.023 -2.159 1.00 95.25 266 MET A C 1
ATOM 2072 O O . MET A 1 266 ? -6.349 0.280 -3.224 1.00 95.25 266 MET A O 1
ATOM 2076 N N . VAL A 1 267 ? -5.350 -1.204 -1.872 1.00 95.75 267 VAL A N 1
ATOM 2077 C CA . VAL A 1 267 ? -5.496 -2.350 -2.775 1.00 95.75 267 VAL A CA 1
ATOM 2078 C C . VAL A 1 267 ? -6.896 -2.945 -2.654 1.00 95.75 267 VAL A C 1
ATOM 2080 O O . VAL A 1 267 ? -7.543 -3.189 -3.673 1.00 95.75 267 VAL A O 1
ATOM 2083 N N . LEU A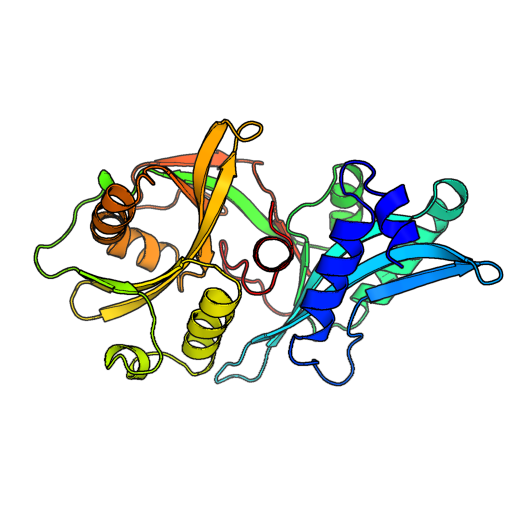 1 268 ? -7.357 -3.160 -1.418 1.00 93.69 268 LEU A N 1
ATOM 2084 C CA . LEU A 1 268 ? -8.568 -3.932 -1.122 1.00 93.69 268 LEU A CA 1
ATOM 2085 C C . LEU A 1 268 ? -9.860 -3.143 -1.314 1.00 93.69 268 LEU A C 1
ATOM 2087 O O . LEU A 1 268 ? -10.850 -3.670 -1.830 1.00 93.69 268 LEU A O 1
ATOM 2091 N N . PHE A 1 269 ? -9.863 -1.892 -0.870 1.00 90.94 269 PHE A N 1
ATOM 2092 C CA . PHE A 1 269 ? -11.048 -1.039 -0.849 1.00 90.94 269 PHE A CA 1
ATOM 2093 C C . PHE A 1 269 ? -10.999 0.012 -1.959 1.00 90.94 269 PHE A C 1
ATOM 2095 O O . PHE A 1 269 ? -12.042 0.433 -2.455 1.00 90.94 269 PHE A O 1
ATOM 2102 N N . GLY A 1 270 ? -9.793 0.341 -2.427 1.00 79.25 270 GLY A N 1
ATOM 2103 C CA . GLY A 1 270 ? -9.566 1.387 -3.415 1.00 79.25 270 GLY A CA 1
ATOM 2104 C C . GLY A 1 270 ? -9.471 2.769 -2.772 1.00 79.25 270 GLY A C 1
ATOM 2105 O O . GLY A 1 270 ? -9.545 2.919 -1.553 1.00 79.25 270 GLY A O 1
ATOM 2106 N N . SER A 1 271 ? -9.265 3.781 -3.615 1.00 58.69 271 SER A N 1
ATOM 2107 C CA . SER A 1 271 ? -9.277 5.195 -3.221 1.00 58.69 271 SER A CA 1
ATOM 2108 C C . SER A 1 271 ? -10.630 5.828 -3.463 1.00 58.69 271 SER A C 1
ATOM 2110 O O . SER A 1 271 ? -11.183 5.570 -4.552 1.00 58.69 271 SER A O 1
#

Solvent-accessible surface area (backbone atoms only — not comparable to full-atom values): 14746 Å² total; per-residue (Å²): 107,42,68,39,43,24,72,59,38,71,91,42,54,54,68,55,39,51,51,44,51,51,57,46,69,73,45,81,78,54,86,101,53,64,69,59,46,54,72,42,73,56,96,94,38,65,47,22,34,34,32,33,35,65,45,80,43,62,49,96,93,48,74,43,41,36,28,27,57,34,77,74,29,52,43,81,92,50,44,88,50,46,65,58,53,53,52,63,73,64,62,61,66,81,34,26,35,33,33,68,77,60,49,82,71,47,51,57,50,39,51,75,74,62,36,44,76,45,16,43,7,28,33,46,28,32,32,60,75,28,74,63,61,91,83,38,42,70,43,74,64,53,91,85,44,74,67,54,72,80,46,53,73,39,56,48,48,51,40,55,53,38,36,76,58,70,30,55,20,32,34,34,34,43,95,88,40,76,40,62,36,30,28,36,79,47,56,40,82,95,59,72,45,66,29,31,36,44,26,34,46,93,38,67,64,58,48,26,66,37,23,13,37,48,15,58,60,30,48,80,69,79,36,59,38,34,37,37,37,18,80,58,73,62,73,72,49,52,58,48,59,40,77,71,38,71,42,22,34,33,40,51,82,61,81,66,59,50,29,56,44,71,76,24,57,66,54,75,68,46,132

Nearest PDB structures (foldseek):
  3n7z-assembly1_D  TM=5.909E-01  e=2.381E-07  Bacillus anthracis str. Sterne
  3n7z-assembly1_B  TM=5.948E-01  e=2.831E-07  Bacillus anthracis str. Sterne
  3n7z-assembly1_C  TM=5.622E-01  e=4.494E-07  Bacillus anthracis str. Sterne
  3n7z-assembly1_F  TM=5.599E-01  e=1.346E-06  Bacillus anthracis str. Sterne
  3n7z-assembly1_E  TM=5.257E-01  e=7.557E-07  Bacillus anthracis str. Sterne

pLDDT: mean 94.69, std 4.2, range [58.69, 98.62]

Secondary structure (DSSP, 8-state):
-HHHHHHH-TTS-HHHHHHHHHHHHHSPP-TTS-SSEEEEEETTEEEEEEEEEEEEE--TT-PEEEEEEEEEEE-GGGGGGHHHHHHHHT--TTEEEEESS--HHHHHHHHHTT-EEEEEEEEEE-GGGS---TT-EEEE--TT-GGGGGS-HHHHHHHHHHHHTT-EEEEEEETTEEEEEEEEEEEETTTTEEEEEEEEES-HHHHHHHHHHHHHHHHTTT---EEEEESS--TT-SEEEEEEEEEEEEESSSPPPTT--TTSHHHHT--

Foldseek 3Di:
DLVLLCVFCVVADSVLSVQLLVLLVPDDDDPPDDSFFDFDDDPNDTQWTWGWQWDWFQDPVGIAIEIETDRTGGHPVCVVCSLVRVCVVPVDQSHKYKYQDADPVRVVSCVVVPWDWLFQFKWKFFLQPFDDDPPKAKDQDDPPDPLLVVDDPRLNCLQVVLVVLVWRWMWIQFPNHTWTWTWDWDADPVRDRIETETQDTPALVSCLRRSNNVNVVVVVVVHGIYMWTDPADRPNTHTDIDGNHRIMIIHHDDRDHGSNNGSYCCSSSND